Protein AF-A0A2A2L2W7-F1 (afdb_monomer_lite)

Organism: NCBI:txid2018661

Foldseek 3Di:
DDDDDDDPDDDDPPDPDDPVVVVVVVVPDPQFKKKWWWQKKKKFFPDDPPDPCSVPPDPDPRDIDTQDGGDTDMDDGPDDDDDDDDPSSCSVVVVCVSLVHPCVRMDIDTAMDINNHGDDNVVSPVNDDDDDPDDDDPQQAFQLRRQLVVLVVPVDDVDDSVRSSVVSVVVCVVVVVVVRRRWGNHDVPPGDTDD

Sequence (195 aa):
MNFDESLNLTYDEDSLTPLVELKKLSVLVPEGCNLYWSSLNVAGPENKPTTFKEKYLTSKPKKVKQILHNVSGIAEAGKLLAIMGSSGAGKTTLLNVLTSRNLKHLDVQGTILMDGHRTNKWKIREVSAFVQQHDMFVGTLTAREHLRFMANLRMGNQYTLKQKYDRVESVIKQMGLTNCANTPIGIPNSVKGLS

Structure (mmCIF, N/CA/C/O backbone):
data_AF-A0A2A2L2W7-F1
#
_entry.id   AF-A0A2A2L2W7-F1
#
loop_
_atom_site.group_PDB
_atom_site.id
_atom_site.type_symbol
_atom_site.label_atom_id
_atom_site.label_alt_id
_atom_site.label_comp_id
_atom_site.label_asym_id
_atom_site.label_entity_id
_atom_site.label_seq_id
_atom_site.pdbx_PDB_ins_code
_atom_site.Cartn_x
_atom_site.Cartn_y
_atom_site.Cartn_z
_atom_site.occupancy
_atom_site.B_iso_or_equiv
_atom_site.auth_seq_id
_atom_site.auth_comp_id
_atom_site.auth_asym_id
_atom_site.auth_atom_id
_atom_site.pdbx_PDB_model_num
ATOM 1 N N . MET A 1 1 ? -59.061 2.046 -7.936 1.00 34.19 1 MET A N 1
ATOM 2 C CA . MET A 1 1 ? -59.517 1.014 -8.886 1.00 34.19 1 MET A CA 1
ATOM 3 C C . MET A 1 1 ? -58.342 0.083 -9.127 1.00 34.19 1 MET A C 1
ATOM 5 O O . MET A 1 1 ? -57.336 0.576 -9.608 1.00 34.19 1 MET A O 1
ATOM 9 N N . ASN A 1 2 ? -58.473 -1.157 -8.634 1.00 29.44 2 ASN A N 1
ATOM 10 C CA . ASN A 1 2 ? -57.951 -2.461 -9.101 1.00 29.44 2 ASN A CA 1
ATOM 11 C C . ASN A 1 2 ? -56.565 -2.486 -9.789 1.00 29.44 2 ASN A C 1
ATOM 13 O O . ASN A 1 2 ? -56.365 -1.784 -10.770 1.00 29.44 2 ASN A O 1
ATOM 17 N N . PHE A 1 3 ? -55.555 -3.187 -9.238 1.00 36.19 3 PHE A N 1
ATOM 18 C CA . PHE A 1 3 ? -55.237 -4.620 -9.495 1.00 36.19 3 PHE A CA 1
ATOM 19 C C . PHE A 1 3 ? -55.300 -4.924 -11.004 1.00 36.19 3 PHE A C 1
ATOM 21 O O . PHE A 1 3 ? -56.363 -4.790 -11.595 1.00 36.19 3 PHE A O 1
ATOM 28 N N . ASP A 1 4 ? -54.220 -5.273 -11.702 1.00 36.12 4 ASP A N 1
ATOM 29 C CA . ASP A 1 4 ? -53.388 -6.464 -11.501 1.00 36.12 4 ASP A CA 1
ATOM 30 C C . ASP A 1 4 ? -52.245 -6.427 -12.543 1.00 36.12 4 ASP A C 1
ATOM 32 O O . ASP A 1 4 ? -52.497 -6.101 -13.702 1.00 36.12 4 ASP A O 1
ATOM 36 N N . GLU A 1 5 ? -51.012 -6.760 -12.161 1.00 37.66 5 GLU A N 1
ATOM 37 C CA . GLU A 1 5 ? -49.993 -7.220 -13.120 1.00 37.66 5 GLU A CA 1
ATOM 38 C C . GLU A 1 5 ? -49.084 -8.237 -12.413 1.00 37.66 5 GLU A C 1
ATOM 40 O O . GLU A 1 5 ? -47.973 -7.958 -11.962 1.00 37.66 5 GLU A O 1
ATOM 45 N N . SER A 1 6 ? -49.671 -9.416 -12.206 1.00 32.28 6 SER A N 1
ATOM 46 C CA . SER A 1 6 ? -49.058 -10.728 -11.979 1.00 32.28 6 SER A CA 1
ATOM 47 C C . SER A 1 6 ? -47.520 -10.796 -12.044 1.00 32.28 6 SER A C 1
ATOM 49 O O . SER A 1 6 ? -46.910 -10.815 -13.116 1.00 32.28 6 SER A O 1
ATOM 51 N N . LEU A 1 7 ? -46.905 -10.963 -10.869 1.00 35.25 7 LEU A N 1
ATOM 52 C CA . LEU A 1 7 ? -45.565 -11.522 -10.688 1.00 35.25 7 LEU A CA 1
ATOM 53 C C . LEU A 1 7 ? -45.578 -12.996 -11.113 1.00 35.25 7 LEU A C 1
ATOM 55 O O . LEU A 1 7 ? -46.109 -13.845 -10.398 1.00 35.25 7 LEU A O 1
ATOM 59 N N . ASN A 1 8 ? -44.970 -13.312 -12.256 1.00 30.81 8 ASN A N 1
ATOM 60 C CA . ASN A 1 8 ? -44.702 -14.700 -12.6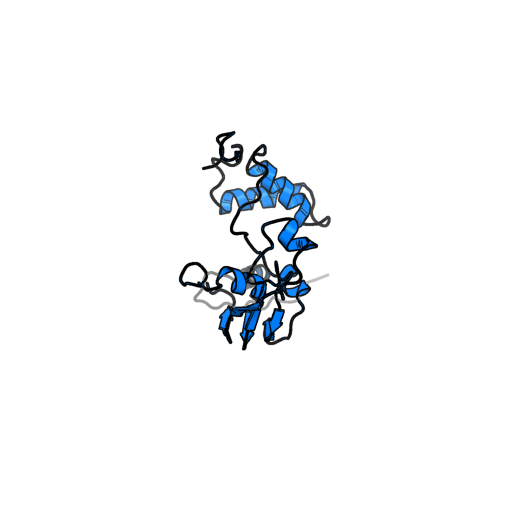28 1.00 30.81 8 ASN A CA 1
ATOM 61 C C . ASN A 1 8 ? -43.605 -15.259 -11.714 1.00 30.81 8 ASN A C 1
ATOM 63 O O . ASN A 1 8 ? -42.416 -14.985 -11.887 1.00 30.81 8 ASN A O 1
ATOM 67 N N . LEU A 1 9 ? -44.034 -16.020 -10.710 1.00 33.38 9 LEU A N 1
ATOM 68 C CA . LEU A 1 9 ? -43.184 -16.825 -9.849 1.00 33.38 9 LEU A CA 1
ATOM 69 C C . LEU A 1 9 ? -42.899 -18.154 -10.554 1.00 33.38 9 LEU A C 1
ATOM 71 O O . LEU A 1 9 ? -43.739 -19.051 -10.557 1.00 33.38 9 LEU A O 1
ATOM 75 N N . THR A 1 10 ? -41.716 -18.290 -11.144 1.00 36.22 10 THR A N 1
ATOM 76 C CA . THR A 1 10 ? -41.203 -19.609 -11.523 1.00 36.22 10 THR A CA 1
ATOM 77 C C . THR A 1 10 ? -40.472 -20.178 -10.311 1.00 36.22 10 THR A C 1
ATOM 79 O O . THR A 1 10 ? -39.421 -19.670 -9.921 1.00 36.22 10 THR A O 1
ATOM 82 N N . TYR A 1 11 ? -41.079 -21.180 -9.678 1.00 35.88 11 TYR A N 1
ATOM 83 C CA . TYR A 1 11 ? -40.497 -21.951 -8.583 1.00 35.88 11 TYR A CA 1
ATOM 84 C C . TYR A 1 11 ? -39.780 -23.177 -9.163 1.00 35.88 11 TYR A C 1
ATOM 86 O O . TYR A 1 11 ? -40.395 -23.938 -9.905 1.00 35.88 11 TYR A O 1
ATOM 94 N N . ASP A 1 12 ? -38.509 -23.377 -8.813 1.00 39.19 12 ASP A N 1
ATOM 95 C CA . ASP A 1 12 ? -37.855 -24.689 -8.894 1.00 39.19 12 ASP A CA 1
ATOM 96 C C . ASP A 1 12 ? -38.095 -25.407 -7.557 1.00 39.19 12 ASP A C 1
ATOM 98 O O . ASP A 1 12 ? -37.767 -24.861 -6.500 1.00 39.19 12 ASP A O 1
ATOM 102 N N . GLU A 1 13 ? -38.670 -26.612 -7.583 1.00 51.94 13 GLU A N 1
ATOM 103 C CA . GLU A 1 13 ? -39.087 -27.349 -6.373 1.00 51.94 13 GLU A CA 1
ATOM 104 C C . GLU A 1 13 ? -37.939 -27.889 -5.496 1.00 51.94 13 GLU A C 1
ATOM 106 O O . GLU A 1 13 ? -38.203 -28.380 -4.404 1.00 51.94 13 GLU A O 1
ATOM 111 N N . ASP A 1 14 ? -36.669 -27.733 -5.881 1.00 53.06 14 ASP A N 1
ATOM 112 C CA . ASP A 1 14 ? -35.549 -28.384 -5.179 1.00 53.06 14 ASP A CA 1
ATOM 113 C C . ASP A 1 14 ? -34.549 -27.437 -4.487 1.00 53.06 14 ASP A C 1
ATOM 115 O O . ASP A 1 14 ? -33.487 -27.874 -4.035 1.00 53.06 14 ASP A O 1
ATOM 119 N N . SER A 1 15 ? -34.842 -26.137 -4.330 1.00 43.94 15 SER A N 1
ATOM 120 C CA . SER A 1 15 ? -33.943 -25.261 -3.553 1.00 43.94 15 SER A CA 1
ATOM 121 C C . SER A 1 15 ? -34.647 -24.147 -2.767 1.00 43.94 15 SER A C 1
ATOM 123 O O . SER A 1 15 ? -35.260 -23.234 -3.310 1.00 43.94 15 SER A O 1
ATOM 125 N N . LEU A 1 16 ? -34.506 -24.190 -1.437 1.00 49.28 16 LEU A N 1
ATOM 126 C CA . LEU A 1 16 ? -35.074 -23.251 -0.454 1.00 49.28 16 LEU A CA 1
ATOM 127 C C . LEU A 1 16 ? -34.378 -21.871 -0.413 1.00 49.28 16 LEU A C 1
ATOM 129 O O . LEU A 1 16 ? -34.299 -21.245 0.644 1.00 49.28 16 LEU A O 1
ATOM 133 N N . THR A 1 17 ? -33.882 -21.353 -1.541 1.00 48.56 17 THR A N 1
ATOM 134 C CA . THR A 1 17 ? -33.355 -19.978 -1.595 1.00 48.56 17 THR A CA 1
ATOM 135 C C . THR A 1 17 ? -33.908 -19.214 -2.798 1.00 48.56 17 THR A C 1
ATOM 137 O O . THR A 1 17 ? -33.730 -19.656 -3.932 1.00 48.56 17 THR A O 1
ATOM 140 N N . PRO A 1 18 ? -34.567 -18.057 -2.599 1.00 39.94 18 PRO A N 1
ATOM 141 C CA . PRO A 1 18 ? -35.046 -17.250 -3.710 1.00 39.94 18 PRO A CA 1
ATOM 142 C C . PRO A 1 18 ? -33.860 -16.658 -4.489 1.00 39.94 18 PRO A C 1
ATOM 144 O O . PRO A 1 18 ? -33.080 -15.865 -3.959 1.00 39.94 18 PRO A O 1
ATOM 147 N N . LEU A 1 19 ? -33.758 -16.980 -5.785 1.00 43.50 19 LEU A N 1
ATOM 148 C CA . LEU A 1 19 ? -32.731 -16.467 -6.715 1.00 43.50 19 LEU A CA 1
ATOM 149 C C . LEU A 1 19 ? -32.635 -14.926 -6.753 1.00 43.50 19 LEU A C 1
ATOM 151 O O . LEU A 1 19 ? -31.607 -14.362 -7.135 1.00 43.50 19 LEU A O 1
ATOM 155 N N . VAL A 1 20 ? -33.694 -14.229 -6.330 1.00 48.03 20 VAL A N 1
ATOM 156 C CA . VAL A 1 20 ? -33.750 -12.763 -6.229 1.00 48.03 20 VAL A CA 1
ATOM 157 C C . VAL A 1 20 ? -32.759 -12.220 -5.187 1.00 48.03 20 VAL A C 1
ATOM 159 O O . VAL A 1 20 ? -32.209 -11.133 -5.374 1.00 48.03 20 VAL A O 1
ATOM 162 N N . GLU A 1 21 ? -32.470 -12.972 -4.121 1.00 43.31 21 GLU A N 1
ATOM 163 C CA . GLU A 1 21 ? -31.576 -12.525 -3.045 1.00 43.31 21 GLU A CA 1
ATOM 164 C C . GLU A 1 21 ? -30.090 -12.676 -3.424 1.00 43.31 21 GLU A C 1
ATOM 166 O O . GLU A 1 21 ? -29.267 -11.814 -3.103 1.00 43.31 21 GLU A O 1
ATOM 171 N N . LEU A 1 22 ? -29.759 -13.684 -4.239 1.00 39.34 22 LEU A N 1
ATOM 172 C CA . LEU A 1 22 ? -28.407 -13.889 -4.775 1.00 39.34 22 LEU A CA 1
ATOM 173 C C . LEU A 1 22 ? -28.004 -12.805 -5.789 1.00 39.34 22 LEU A C 1
ATOM 175 O O . LEU A 1 22 ? -26.854 -12.361 -5.792 1.00 39.34 22 LEU A O 1
ATOM 179 N N . LYS A 1 23 ? -28.954 -12.285 -6.581 1.00 38.75 23 LYS A N 1
ATOM 180 C CA . LYS A 1 23 ? -28.705 -11.145 -7.487 1.00 38.75 23 LYS A CA 1
ATOM 181 C C . LYS A 1 23 ? -28.404 -9.836 -6.754 1.00 38.75 23 LYS A C 1
ATOM 183 O O . LYS A 1 23 ? -27.754 -8.960 -7.314 1.00 38.75 23 LYS A O 1
ATOM 188 N N . LYS A 1 24 ? -28.853 -9.672 -5.507 1.00 37.09 24 LYS A N 1
ATOM 189 C CA . LYS A 1 24 ? -28.542 -8.473 -4.707 1.00 37.09 24 LYS A CA 1
ATOM 190 C C . LYS A 1 24 ? -27.123 -8.519 -4.135 1.00 37.09 24 LYS A C 1
ATOM 192 O O . LYS A 1 24 ? -26.497 -7.475 -3.973 1.00 37.09 24 LYS A O 1
ATOM 197 N N . LEU A 1 25 ? -26.601 -9.721 -3.891 1.00 37.31 25 LEU A N 1
ATOM 198 C CA . LEU A 1 25 ? -25.219 -9.946 -3.464 1.00 37.31 25 LEU A CA 1
ATOM 199 C C . LEU A 1 25 ? -24.212 -9.775 -4.611 1.00 37.31 25 LEU A C 1
ATOM 201 O O . LEU A 1 25 ? -23.126 -9.243 -4.379 1.00 37.31 25 LEU A O 1
ATOM 205 N N . SER A 1 26 ? -24.577 -10.121 -5.852 1.00 40.44 26 SER A N 1
ATOM 206 C CA . SER A 1 26 ? -23.711 -9.895 -7.023 1.00 40.44 26 SER A CA 1
ATOM 207 C C . SER A 1 26 ? -23.505 -8.412 -7.362 1.00 40.44 26 SER A C 1
ATOM 209 O O . SER A 1 26 ? -22.541 -8.074 -8.034 1.00 40.44 26 SER A O 1
ATOM 211 N N . VAL A 1 27 ? -24.362 -7.509 -6.867 1.00 41.38 27 VAL A N 1
ATOM 212 C CA . VAL A 1 27 ? -24.233 -6.050 -7.070 1.00 41.38 27 VAL A CA 1
ATOM 213 C C . VAL A 1 27 ? -23.149 -5.422 -6.172 1.00 41.38 27 VAL A C 1
ATOM 215 O O . VAL A 1 27 ? -22.752 -4.280 -6.390 1.00 41.38 27 VAL A O 1
ATOM 218 N N . LEU A 1 28 ? -22.621 -6.153 -5.180 1.00 44.38 28 LEU A N 1
ATOM 219 C CA . LEU A 1 28 ? -21.594 -5.647 -4.254 1.00 44.38 28 LEU A CA 1
ATOM 220 C C . LEU A 1 28 ? -20.195 -6.234 -4.469 1.00 44.38 28 LEU A C 1
ATOM 222 O O . LEU A 1 28 ? -19.249 -5.787 -3.817 1.00 44.38 28 LEU A O 1
ATOM 226 N N . VAL A 1 29 ? -20.041 -7.193 -5.382 1.00 43.31 29 VAL A N 1
ATOM 227 C CA . VAL A 1 29 ? -18.724 -7.673 -5.802 1.00 43.31 29 VAL A CA 1
ATOM 228 C C . VAL A 1 29 ? -18.433 -7.005 -7.141 1.00 43.31 29 VAL A C 1
ATOM 230 O O . VAL A 1 29 ? -19.083 -7.361 -8.121 1.00 43.31 29 VAL A O 1
ATOM 233 N N . PRO A 1 30 ? -17.530 -6.008 -7.214 1.00 53.31 30 PRO A N 1
ATOM 234 C CA . PRO A 1 30 ? -17.132 -5.472 -8.509 1.00 53.31 30 PRO A CA 1
ATOM 235 C C . PRO A 1 30 ? -16.667 -6.646 -9.370 1.00 53.31 30 PRO A C 1
ATOM 237 O O . PRO A 1 30 ? -15.891 -7.469 -8.876 1.00 53.31 30 PRO A O 1
ATOM 240 N N . GLU A 1 31 ? -17.159 -6.742 -10.612 1.00 62.97 31 GLU A N 1
ATOM 241 C CA . GLU A 1 31 ? -16.592 -7.651 -11.610 1.00 62.97 31 GLU A CA 1
ATOM 242 C C . GLU A 1 31 ? -15.082 -7.428 -11.567 1.00 62.97 31 GLU A C 1
ATOM 244 O O . GLU A 1 31 ? -14.598 -6.319 -11.810 1.00 62.97 31 GLU A O 1
ATOM 249 N N . GLY A 1 32 ? -14.349 -8.407 -11.036 1.00 66.38 32 GLY A N 1
ATOM 250 C CA . GLY A 1 32 ? -12.943 -8.187 -10.747 1.00 66.38 32 GLY A CA 1
ATOM 251 C C . GLY A 1 32 ? -12.221 -7.885 -12.056 1.00 66.38 32 GLY A C 1
ATOM 252 O O . GLY A 1 32 ? -12.543 -8.457 -13.091 1.00 66.38 32 GLY A O 1
ATOM 253 N N . CYS A 1 33 ? -11.250 -6.980 -12.016 1.00 81.44 33 CYS A N 1
ATOM 254 C CA . CYS A 1 33 ? -10.516 -6.595 -13.214 1.00 81.44 33 CYS A CA 1
ATOM 255 C C . CYS A 1 33 ? -9.307 -7.522 -13.397 1.00 81.44 33 CYS A C 1
ATOM 257 O O . CYS A 1 33 ? -8.529 -7.739 -12.457 1.00 81.44 33 CYS A O 1
ATOM 259 N N . ASN A 1 34 ? -9.123 -8.032 -14.610 1.00 89.38 34 ASN A N 1
ATOM 260 C CA . ASN A 1 34 ? -7.959 -8.816 -14.993 1.00 89.38 34 ASN A CA 1
ATOM 261 C C . ASN A 1 34 ? -6.826 -7.883 -15.426 1.00 89.3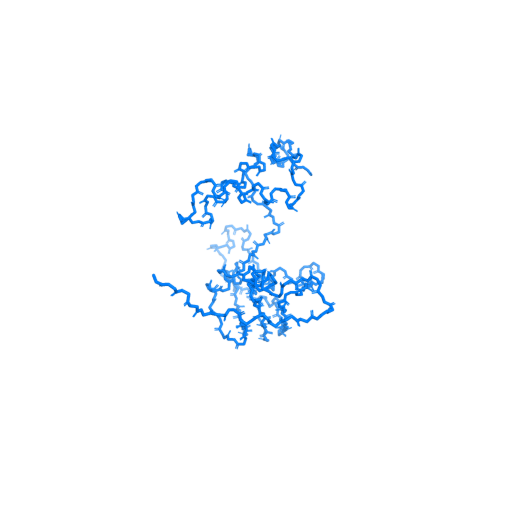8 34 ASN A C 1
ATOM 263 O O . ASN A 1 34 ? -7.003 -7.008 -16.277 1.00 89.38 34 ASN A O 1
ATOM 267 N N . LEU A 1 35 ? -5.635 -8.090 -14.873 1.00 90.44 35 LEU A N 1
ATOM 268 C CA . LEU A 1 35 ? -4.443 -7.324 -15.219 1.00 90.44 35 LEU A CA 1
ATOM 269 C C . LEU A 1 35 ? -3.484 -8.196 -16.025 1.00 90.44 35 LEU A C 1
ATOM 271 O O . LEU A 1 35 ? -3.031 -9.233 -15.547 1.00 90.44 35 LEU A O 1
ATOM 275 N N . TYR A 1 36 ? -3.117 -7.743 -17.216 1.00 92.25 36 TYR A N 1
ATOM 276 C CA . TYR A 1 36 ? -2.172 -8.426 -18.095 1.00 92.25 36 TYR A CA 1
ATOM 277 C C . TYR A 1 36 ? -0.945 -7.551 -18.300 1.00 92.25 36 TYR A C 1
ATOM 279 O O . TYR A 1 36 ? -1.052 -6.328 -18.426 1.00 92.25 36 TYR A O 1
ATOM 287 N N . TRP A 1 37 ? 0.225 -8.167 -18.395 1.00 93.75 37 TRP A N 1
ATOM 288 C CA . TRP A 1 37 ? 1.432 -7.470 -18.811 1.00 93.75 37 TRP A CA 1
ATOM 289 C C . TRP A 1 37 ? 2.270 -8.334 -19.741 1.00 93.75 37 TRP A C 1
ATOM 291 O O . TRP A 1 37 ? 2.368 -9.550 -19.579 1.00 93.75 37 TRP A O 1
ATOM 301 N N . SER A 1 38 ? 2.891 -7.685 -20.719 1.00 93.06 38 SER A N 1
ATOM 302 C CA . SER A 1 38 ? 3.690 -8.352 -21.739 1.00 93.06 38 SER A CA 1
ATOM 303 C C . SER A 1 38 ? 4.971 -7.583 -22.011 1.00 93.06 38 SER A C 1
ATOM 305 O O . SER A 1 38 ? 4.947 -6.361 -22.217 1.00 93.06 38 SER A O 1
ATOM 307 N N . SER A 1 39 ? 6.074 -8.323 -22.065 1.00 93.19 39 SER A N 1
ATOM 308 C CA . SER A 1 39 ? 7.402 -7.826 -22.417 1.00 93.19 39 SER A CA 1
ATOM 309 C C . SER A 1 39 ? 7.845 -6.614 -21.605 1.00 93.19 39 SER A C 1
ATOM 311 O O . SER A 1 39 ? 8.401 -5.655 -22.145 1.00 93.19 39 SER A O 1
ATOM 313 N N . LEU A 1 40 ? 7.601 -6.658 -20.291 1.00 92.06 40 LEU A N 1
ATOM 314 C CA . LEU A 1 40 ? 8.046 -5.610 -19.387 1.00 92.06 40 LEU A CA 1
ATOM 315 C C . LEU A 1 40 ? 9.568 -5.631 -19.254 1.00 92.06 40 LEU A C 1
ATOM 317 O O . LEU A 1 40 ? 10.155 -6.585 -18.738 1.00 92.06 40 LEU A O 1
ATOM 321 N N . ASN A 1 41 ? 10.187 -4.536 -19.676 1.00 92.94 41 ASN A N 1
ATOM 322 C CA . ASN A 1 41 ? 11.591 -4.237 -19.455 1.00 92.94 41 ASN A CA 1
ATOM 323 C C . ASN A 1 41 ? 11.677 -2.985 -18.595 1.00 92.94 41 ASN A C 1
ATOM 325 O O . ASN A 1 41 ? 11.023 -1.981 -18.875 1.00 92.94 41 ASN A O 1
ATOM 329 N N . VAL A 1 42 ? 12.462 -3.055 -17.524 1.00 92.38 42 VAL A N 1
ATOM 330 C CA . VAL A 1 42 ? 12.604 -1.932 -16.597 1.00 92.38 42 VAL A CA 1
ATOM 331 C C . VAL A 1 42 ? 14.067 -1.680 -16.345 1.00 92.38 42 VAL A C 1
ATOM 333 O O . VAL A 1 42 ? 14.785 -2.592 -15.935 1.00 92.38 42 VAL A O 1
ATOM 336 N N . ALA A 1 43 ? 14.490 -0.442 -16.551 1.00 90.94 43 ALA A N 1
ATOM 337 C CA . ALA A 1 43 ? 15.843 0.014 -16.297 1.00 90.94 43 ALA A CA 1
ATOM 338 C C . ALA A 1 43 ? 15.823 1.218 -15.351 1.00 90.94 43 ALA A C 1
ATOM 340 O O . ALA A 1 43 ? 14.895 2.024 -15.360 1.00 90.94 43 ALA A O 1
ATOM 341 N N . GLY A 1 44 ? 16.833 1.336 -14.498 1.00 87.25 44 GLY A N 1
ATOM 342 C CA . GLY A 1 44 ? 16.937 2.424 -13.530 1.00 87.25 44 GLY A CA 1
ATOM 343 C C . GLY A 1 44 ? 18.388 2.786 -13.238 1.00 87.25 44 GLY A C 1
ATOM 344 O O . GLY A 1 44 ? 19.299 2.060 -13.636 1.00 87.25 44 GLY A O 1
ATOM 345 N N . PRO A 1 45 ? 18.643 3.911 -12.554 1.00 80.56 45 PRO A N 1
ATOM 346 C CA . PRO A 1 45 ? 19.991 4.284 -12.155 1.00 80.56 45 PRO A CA 1
ATOM 347 C C . PRO A 1 45 ? 20.565 3.235 -11.196 1.00 80.56 45 PRO A C 1
ATOM 349 O O . PRO A 1 45 ? 19.922 2.864 -10.216 1.00 80.56 45 PRO A O 1
ATOM 352 N N . GLU A 1 46 ? 21.785 2.780 -11.474 1.00 68.94 46 GLU A N 1
ATOM 353 C CA . GLU A 1 46 ? 22.471 1.760 -10.674 1.00 68.94 46 GLU A CA 1
ATOM 354 C C . GLU A 1 46 ? 22.830 2.271 -9.266 1.00 68.94 46 GLU A C 1
ATOM 356 O O . GLU A 1 46 ? 22.779 1.511 -8.304 1.00 68.94 46 GLU A O 1
ATOM 361 N N . ASN A 1 47 ? 23.095 3.579 -9.131 1.00 61.19 47 ASN A N 1
ATOM 362 C CA . ASN A 1 47 ? 23.491 4.223 -7.878 1.00 61.19 47 ASN A CA 1
ATOM 363 C C . ASN A 1 47 ? 22.624 5.455 -7.578 1.00 61.19 47 ASN A C 1
ATOM 365 O O . ASN A 1 47 ? 22.452 6.334 -8.429 1.00 61.19 47 ASN A O 1
ATOM 369 N N . LYS A 1 48 ? 22.140 5.579 -6.336 1.00 56.12 48 LYS A N 1
ATOM 370 C CA . LYS A 1 48 ? 21.761 6.890 -5.787 1.00 56.12 48 LYS A CA 1
ATOM 371 C C . LYS A 1 48 ? 23.066 7.596 -5.392 1.00 56.12 48 LYS A C 1
ATOM 373 O O . LYS A 1 48 ? 23.861 6.958 -4.708 1.00 56.12 48 LYS A O 1
ATOM 378 N N . PRO A 1 49 ? 23.324 8.855 -5.799 1.00 54.75 49 PRO A N 1
ATOM 379 C CA . PRO A 1 49 ? 24.524 9.560 -5.355 1.00 54.75 49 PRO A CA 1
ATOM 380 C C . PRO A 1 49 ? 24.490 9.640 -3.829 1.00 54.75 49 PRO A C 1
ATOM 382 O O . PRO A 1 49 ? 23.532 10.163 -3.256 1.00 54.75 49 PRO A O 1
ATOM 385 N N . THR A 1 50 ? 25.495 9.057 -3.184 1.00 55.75 50 THR A N 1
ATOM 386 C CA . THR A 1 50 ? 25.535 8.919 -1.718 1.00 55.75 50 THR A CA 1
ATOM 387 C C . THR A 1 50 ? 26.102 10.171 -1.061 1.00 55.75 50 THR A C 1
ATOM 389 O O . THR A 1 50 ? 25.807 10.457 0.095 1.00 55.75 50 THR A O 1
ATOM 392 N N . THR A 1 51 ? 26.863 10.961 -1.824 1.00 58.25 51 THR A N 1
ATOM 393 C CA . THR A 1 51 ? 27.582 12.136 -1.327 1.00 58.25 51 THR A CA 1
ATOM 394 C C . THR A 1 51 ? 27.275 13.382 -2.163 1.00 58.25 51 THR A C 1
ATOM 396 O O . THR A 1 51 ? 27.147 13.315 -3.386 1.00 58.25 51 THR A O 1
ATOM 399 N N . PHE A 1 52 ? 27.225 14.556 -1.520 1.00 64.69 52 PHE A N 1
ATOM 400 C CA . PHE A 1 52 ? 27.045 15.859 -2.183 1.00 64.69 52 PHE A CA 1
ATOM 401 C C . PHE A 1 52 ? 28.054 16.084 -3.328 1.00 64.69 52 PHE A C 1
ATOM 403 O O . PHE A 1 52 ? 27.683 16.550 -4.403 1.00 64.69 52 PHE A O 1
ATOM 410 N N . LYS A 1 53 ? 29.314 15.661 -3.137 1.00 61.59 53 LYS A N 1
ATOM 411 C CA . LYS A 1 53 ? 30.363 15.707 -4.169 1.00 61.59 53 LYS A CA 1
ATOM 412 C C . LYS A 1 53 ? 30.026 14.859 -5.402 1.00 61.59 53 LYS A C 1
ATOM 414 O O . LYS A 1 53 ? 30.232 15.320 -6.515 1.00 61.59 53 LYS A O 1
ATOM 419 N N . GLU A 1 54 ? 29.453 13.667 -5.235 1.00 61.00 54 GLU A N 1
ATOM 420 C CA . GLU A 1 54 ? 29.049 12.822 -6.374 1.00 61.00 54 GLU A CA 1
ATOM 421 C C . GLU A 1 54 ? 27.876 13.422 -7.154 1.00 61.00 54 GLU A C 1
ATOM 423 O O . GLU A 1 54 ? 27.761 13.243 -8.365 1.00 61.00 54 GLU A O 1
ATOM 428 N N . LYS A 1 55 ? 26.997 14.149 -6.456 1.00 61.22 55 LYS A N 1
ATOM 429 C CA . LYS A 1 55 ? 25.809 14.764 -7.050 1.00 61.22 55 LYS A CA 1
ATOM 430 C C . LYS A 1 55 ? 26.128 16.020 -7.870 1.00 61.22 55 LYS A C 1
ATOM 432 O O . LYS A 1 55 ? 25.428 16.265 -8.849 1.00 61.22 55 LYS A O 1
ATOM 437 N N . TYR A 1 56 ? 27.144 16.796 -7.476 1.00 63.91 56 TYR A N 1
ATOM 438 C CA . TYR A 1 56 ? 27.414 18.124 -8.051 1.00 63.91 56 TYR A CA 1
ATOM 439 C C . TYR A 1 56 ? 28.828 18.328 -8.615 1.00 63.91 56 TYR A C 1
ATOM 441 O O . TYR A 1 56 ? 29.022 19.268 -9.377 1.00 63.91 56 TYR A O 1
ATOM 449 N N . LEU A 1 57 ? 29.812 17.488 -8.269 1.00 60.62 57 LEU A N 1
ATOM 450 C CA . LEU A 1 57 ? 31.226 17.711 -8.625 1.00 60.62 57 LEU A CA 1
ATOM 451 C C . LEU A 1 57 ? 31.815 16.648 -9.562 1.00 60.62 57 LEU A C 1
ATOM 453 O O . LEU A 1 57 ? 32.913 16.842 -10.074 1.00 60.62 57 LEU A O 1
ATOM 457 N N . THR A 1 58 ? 31.124 15.531 -9.811 1.00 59.12 58 THR A N 1
ATOM 458 C CA . THR A 1 58 ? 31.633 14.470 -10.695 1.00 59.12 58 THR A CA 1
ATOM 459 C C . THR A 1 58 ? 30.762 14.280 -11.932 1.00 59.12 58 THR A C 1
ATOM 461 O O . THR A 1 58 ? 29.626 13.823 -11.830 1.00 59.12 58 THR A O 1
ATOM 464 N N . SER A 1 59 ? 31.331 14.538 -13.114 1.00 56.78 59 SER A N 1
ATOM 465 C CA . SER A 1 59 ? 30.740 14.249 -14.432 1.00 56.78 59 SER A CA 1
ATOM 466 C C . SER A 1 59 ? 30.925 12.773 -14.827 1.00 56.78 59 SER A C 1
ATOM 468 O O . SER A 1 59 ? 31.461 12.447 -15.884 1.00 56.78 59 SER A O 1
ATOM 470 N N . LYS A 1 60 ? 30.567 11.835 -13.939 1.00 62.72 60 LYS A N 1
ATOM 471 C CA . LYS A 1 60 ? 30.551 10.409 -14.304 1.00 62.72 60 LYS A CA 1
ATOM 472 C C . LYS A 1 60 ? 29.218 10.096 -14.992 1.00 62.72 60 LYS A C 1
ATOM 474 O O . LYS A 1 60 ? 28.175 10.482 -14.455 1.00 62.72 60 LYS A O 1
ATOM 479 N N . PRO A 1 61 ? 29.210 9.398 -16.144 1.00 60.34 61 PRO A N 1
ATOM 480 C CA . PRO A 1 61 ? 27.963 9.009 -16.790 1.00 60.34 61 PRO A CA 1
ATOM 481 C C . PRO A 1 61 ? 27.146 8.145 -15.825 1.00 60.34 61 PRO A C 1
ATOM 483 O O . PRO A 1 61 ? 27.666 7.206 -15.215 1.00 60.34 61 PRO A O 1
ATOM 486 N N . LYS A 1 62 ? 25.864 8.485 -15.654 1.00 64.81 62 LYS A N 1
ATOM 487 C CA . LYS A 1 62 ? 24.940 7.711 -14.819 1.00 64.81 62 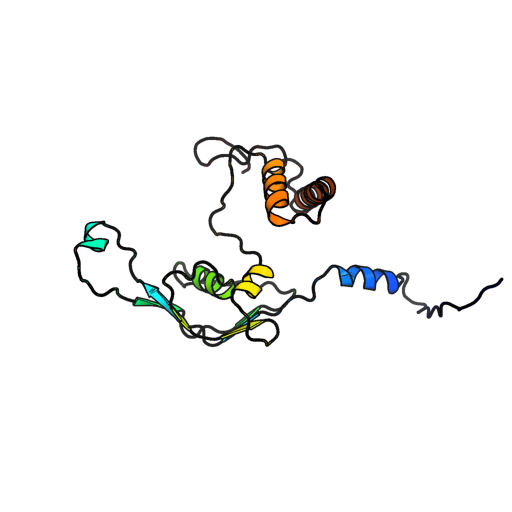LYS A CA 1
ATOM 488 C C . LYS A 1 62 ? 24.802 6.318 -15.427 1.00 64.81 62 LYS A C 1
ATOM 490 O O . LYS A 1 62 ? 24.177 6.168 -16.472 1.00 64.81 62 LYS A O 1
ATOM 495 N N . LYS A 1 63 ? 25.384 5.309 -14.778 1.00 74.19 63 LYS A N 1
ATOM 496 C CA . LYS A 1 63 ? 25.204 3.914 -15.182 1.00 74.19 63 LYS A CA 1
ATOM 497 C C . LYS A 1 63 ? 23.743 3.519 -14.985 1.00 74.19 63 LYS A C 1
ATOM 499 O O . LYS A 1 63 ? 23.173 3.718 -13.907 1.00 74.19 63 LYS A O 1
ATOM 504 N N . VAL A 1 64 ? 23.139 3.006 -16.049 1.00 82.19 64 VAL A N 1
ATOM 505 C CA . VAL A 1 64 ? 21.776 2.480 -16.049 1.00 82.19 64 VAL A CA 1
ATOM 506 C C . VAL A 1 64 ? 21.873 0.968 -15.905 1.00 82.19 64 VAL A C 1
ATOM 508 O O . VAL A 1 64 ? 22.571 0.314 -16.675 1.00 82.19 64 VAL A O 1
ATOM 511 N N . LYS A 1 65 ? 21.176 0.421 -14.913 1.00 87.62 65 LYS A N 1
ATOM 512 C CA . LYS A 1 65 ? 21.069 -1.013 -14.674 1.00 87.62 65 LYS A CA 1
ATOM 513 C C . LYS A 1 65 ? 19.690 -1.488 -15.101 1.00 87.62 65 LYS A C 1
ATOM 515 O O . LYS A 1 65 ? 18.675 -0.918 -14.697 1.00 87.62 65 LYS A O 1
ATOM 520 N N . GLN A 1 66 ? 19.657 -2.559 -15.882 1.00 89.94 66 GLN A N 1
ATOM 521 C CA . GLN A 1 66 ? 18.416 -3.260 -16.167 1.00 89.94 66 GLN A CA 1
ATOM 522 C C . GLN A 1 66 ? 17.996 -4.068 -14.932 1.00 89.94 66 GLN A C 1
ATOM 524 O O . GLN A 1 66 ? 18.798 -4.791 -14.342 1.00 89.94 66 GLN A O 1
ATOM 529 N N . ILE A 1 67 ? 16.755 -3.866 -14.496 1.00 91.44 67 ILE A N 1
ATOM 530 C CA . ILE A 1 67 ? 16.168 -4.470 -13.295 1.00 91.44 67 ILE A CA 1
ATOM 531 C C . ILE A 1 67 ? 15.244 -5.625 -13.681 1.00 91.44 67 ILE A C 1
ATOM 533 O O . ILE A 1 67 ? 15.277 -6.666 -13.033 1.00 91.44 67 ILE A O 1
ATOM 537 N N . LEU A 1 68 ? 14.415 -5.439 -14.715 1.00 92.12 68 LEU A N 1
ATOM 538 C CA . LEU A 1 68 ? 13.509 -6.467 -15.234 1.00 92.12 68 LEU A CA 1
ATOM 539 C C . LEU A 1 68 ? 13.805 -6.735 -16.713 1.00 92.12 68 LEU A C 1
ATOM 541 O O . LEU A 1 68 ? 14.016 -5.797 -17.489 1.00 92.12 68 LEU A O 1
ATOM 545 N N . HIS A 1 69 ? 13.782 -8.015 -17.085 1.00 93.88 69 HIS A N 1
ATOM 546 C CA . HIS A 1 69 ? 14.077 -8.509 -18.428 1.00 93.88 69 HIS A CA 1
ATOM 547 C C . HIS A 1 69 ? 12.864 -9.266 -18.978 1.00 93.88 69 HIS A C 1
ATOM 549 O O . HIS A 1 69 ? 12.565 -10.360 -18.506 1.00 93.88 69 HIS A O 1
ATOM 555 N N . ASN A 1 70 ? 12.176 -8.680 -19.961 1.00 93.62 70 ASN A N 1
ATOM 556 C CA . ASN A 1 70 ? 11.076 -9.289 -20.719 1.00 93.62 70 ASN A CA 1
ATOM 557 C C . ASN A 1 70 ? 10.041 -10.062 -19.867 1.00 93.62 70 ASN A C 1
ATOM 559 O O . ASN A 1 70 ? 9.686 -11.201 -20.168 1.00 93.62 70 ASN A O 1
ATOM 563 N N . VAL A 1 71 ? 9.552 -9.451 -18.786 1.00 93.94 71 VAL A N 1
ATOM 564 C CA . VAL A 1 71 ? 8.619 -10.107 -17.856 1.00 93.94 71 VAL A CA 1
ATOM 565 C C . VAL A 1 71 ? 7.188 -10.008 -18.386 1.00 93.94 71 VAL A C 1
ATOM 567 O O . VAL A 1 71 ? 6.734 -8.923 -18.748 1.00 93.94 71 VAL A O 1
ATOM 570 N N . SER A 1 72 ? 6.465 -11.128 -18.399 1.00 93.75 72 SER A N 1
ATOM 571 C CA . SER A 1 72 ? 5.068 -11.215 -18.852 1.00 93.75 72 SER A CA 1
ATOM 572 C C . SER A 1 72 ? 4.237 -12.055 -17.884 1.00 93.75 72 SER A C 1
ATOM 574 O O . SER A 1 72 ? 4.791 -12.893 -17.172 1.00 93.75 72 SER A O 1
ATOM 576 N N . GLY A 1 73 ? 2.928 -11.822 -17.832 1.00 93.50 73 GLY A N 1
ATOM 577 C CA . GLY A 1 73 ? 2.028 -12.572 -16.962 1.00 93.50 73 GLY A CA 1
ATOM 578 C C . GLY A 1 73 ? 0.633 -11.967 -16.855 1.00 93.50 73 GLY A C 1
ATOM 579 O O . GLY A 1 73 ? 0.297 -10.992 -17.533 1.00 93.50 73 GLY A O 1
ATOM 580 N N . ILE A 1 74 ? -0.176 -12.592 -16.003 1.00 92.88 74 ILE A N 1
ATOM 581 C CA . ILE A 1 74 ? -1.581 -12.266 -15.775 1.00 92.88 74 ILE A CA 1
ATOM 582 C C . ILE A 1 74 ? -1.898 -12.327 -14.276 1.00 92.88 74 ILE A C 1
ATOM 584 O O . ILE A 1 74 ? -1.407 -13.204 -13.562 1.00 92.88 74 ILE A O 1
ATOM 588 N N . ALA A 1 75 ? -2.714 -11.391 -13.803 1.00 91.56 75 ALA A N 1
ATOM 589 C CA . ALA A 1 75 ? -3.371 -11.438 -12.507 1.00 91.56 75 ALA A CA 1
ATOM 590 C C . ALA A 1 75 ? -4.883 -11.435 -12.748 1.00 91.56 75 ALA A C 1
ATOM 592 O O . ALA A 1 75 ? -5.442 -10.442 -13.213 1.00 91.56 75 ALA A O 1
ATOM 593 N N . GLU A 1 76 ? -5.514 -12.573 -12.478 1.00 90.69 76 GLU A N 1
ATOM 594 C CA . GLU A 1 76 ? -6.937 -12.789 -12.732 1.00 90.69 76 GLU A CA 1
ATOM 595 C C . GLU A 1 76 ? -7.790 -12.375 -11.534 1.00 90.69 76 GLU A C 1
ATOM 597 O O . GLU A 1 76 ? -7.413 -12.563 -10.371 1.00 90.69 76 GLU A O 1
ATOM 602 N N . ALA A 1 77 ? -8.976 -11.859 -11.832 1.00 89.75 77 ALA A N 1
ATOM 603 C CA . ALA A 1 77 ? -10.003 -11.562 -10.851 1.00 89.75 77 ALA A CA 1
ATOM 604 C C . ALA A 1 77 ? -10.306 -12.772 -9.951 1.00 89.75 77 ALA A C 1
ATOM 606 O O . ALA A 1 77 ? -10.457 -13.899 -10.418 1.00 89.75 77 ALA A O 1
ATOM 607 N N . GLY A 1 78 ? -10.398 -12.539 -8.640 1.00 87.12 78 GLY A N 1
ATOM 608 C CA . GLY A 1 78 ? -10.717 -13.585 -7.662 1.00 87.12 78 GLY A CA 1
ATOM 609 C C . GLY A 1 78 ? -9.581 -14.571 -7.366 1.00 87.12 78 GLY A C 1
ATOM 610 O O . GLY A 1 78 ? -9.762 -15.448 -6.523 1.00 87.12 78 GLY A O 1
ATOM 611 N N . LYS A 1 79 ? -8.407 -14.431 -7.998 1.00 89.50 79 LYS A N 1
ATOM 612 C CA . LYS A 1 79 ? -7.237 -15.276 -7.725 1.00 89.50 79 LYS A CA 1
ATOM 613 C C . LYS A 1 79 ? -6.155 -14.516 -6.964 1.00 89.50 79 LYS A C 1
ATOM 615 O O . LYS A 1 79 ? -5.974 -13.310 -7.115 1.00 89.50 79 LYS A O 1
ATOM 620 N N . LEU A 1 80 ? -5.400 -15.254 -6.153 1.00 91.06 80 LEU A N 1
ATOM 621 C CA . LEU A 1 80 ? -4.212 -14.743 -5.478 1.00 91.06 80 LEU A CA 1
ATOM 622 C C . LEU A 1 80 ? -2.975 -15.017 -6.339 1.00 91.06 80 LEU A C 1
ATOM 624 O O . LEU A 1 80 ? -2.637 -16.170 -6.594 1.00 91.06 80 LEU A O 1
ATOM 628 N N . LEU A 1 81 ? -2.271 -13.957 -6.739 1.00 92.25 81 LEU A N 1
ATOM 629 C CA . LEU A 1 81 ? -0.978 -14.057 -7.411 1.00 92.25 81 LEU A CA 1
ATOM 630 C C . LEU A 1 81 ? 0.159 -13.810 -6.412 1.00 92.25 81 LEU A C 1
ATOM 632 O O . LEU A 1 81 ? 0.253 -12.732 -5.825 1.00 92.25 81 LEU A O 1
ATOM 636 N N . ALA A 1 82 ? 1.060 -14.781 -6.272 1.00 93.25 82 ALA A N 1
ATOM 637 C CA . ALA A 1 82 ? 2.266 -14.654 -5.459 1.00 93.25 82 ALA A CA 1
ATOM 638 C C . ALA A 1 82 ? 3.510 -14.458 -6.342 1.00 93.25 82 ALA A C 1
ATOM 640 O O . ALA A 1 82 ? 3.801 -15.274 -7.214 1.00 93.25 82 ALA A O 1
ATOM 641 N N . ILE A 1 83 ? 4.278 -13.392 -6.088 1.00 91.94 83 ILE A N 1
ATOM 642 C CA . ILE A 1 83 ? 5.564 -13.125 -6.753 1.00 91.94 83 ILE A CA 1
ATOM 643 C C . ILE A 1 83 ? 6.691 -13.503 -5.790 1.00 91.94 83 ILE A C 1
ATOM 645 O O . ILE A 1 83 ? 6.895 -12.845 -4.769 1.00 91.94 83 ILE A O 1
ATOM 649 N N . MET A 1 84 ? 7.452 -14.543 -6.128 1.00 92.56 84 MET A N 1
ATOM 650 C CA . MET A 1 84 ? 8.526 -15.090 -5.291 1.00 92.56 84 MET A CA 1
ATOM 651 C C . MET A 1 84 ? 9.888 -14.991 -5.984 1.00 92.56 84 MET A C 1
ATOM 653 O O . MET A 1 84 ? 9.976 -14.898 -7.204 1.00 92.56 84 MET A O 1
ATOM 657 N N . GLY A 1 85 ? 10.967 -14.966 -5.200 1.00 92.44 85 GLY A N 1
ATOM 658 C CA . GLY A 1 85 ? 12.336 -14.837 -5.711 1.00 92.44 85 GLY A CA 1
ATOM 659 C C . GLY A 1 85 ? 13.312 -14.294 -4.669 1.00 92.44 85 GLY A C 1
ATOM 660 O O . GLY A 1 85 ? 12.896 -13.796 -3.618 1.00 92.44 85 GLY A O 1
ATOM 661 N N . SER A 1 86 ? 14.610 -14.337 -4.966 1.00 92.44 86 SER A N 1
ATOM 662 C CA . SER A 1 86 ? 15.682 -13.870 -4.074 1.00 92.44 86 SER A CA 1
ATOM 663 C C . SER A 1 86 ? 15.608 -12.364 -3.776 1.00 92.44 86 SER A C 1
ATOM 665 O O . SER A 1 86 ? 14.926 -11.587 -4.462 1.00 92.44 86 SER A O 1
ATOM 667 N N . SER A 1 87 ? 16.276 -11.922 -2.706 1.00 88.81 87 SER A N 1
ATOM 668 C CA . SER A 1 87 ? 16.412 -10.489 -2.418 1.00 88.81 87 SER A CA 1
ATOM 669 C C . SER A 1 87 ? 17.120 -9.786 -3.582 1.00 88.81 87 SER A C 1
ATOM 671 O O . SER A 1 87 ? 18.091 -10.304 -4.123 1.00 88.81 87 SER A O 1
ATOM 673 N N . GLY A 1 88 ? 16.604 -8.632 -4.014 1.00 85.19 88 GLY A N 1
ATOM 674 C CA . GLY A 1 88 ? 17.146 -7.898 -5.165 1.00 85.19 88 GLY A CA 1
ATOM 675 C C . GLY A 1 88 ? 16.673 -8.365 -6.549 1.00 85.19 88 GLY A C 1
ATOM 676 O O . GLY A 1 88 ? 16.957 -7.677 -7.523 1.00 85.19 88 GLY A O 1
ATOM 677 N N . ALA A 1 89 ? 15.875 -9.436 -6.661 1.00 87.94 89 ALA A N 1
ATOM 678 C CA . ALA A 1 89 ? 15.358 -9.939 -7.946 1.00 87.94 89 ALA A CA 1
ATOM 679 C C . ALA A 1 89 ? 14.349 -9.011 -8.667 1.00 87.94 89 ALA A C 1
ATOM 681 O O . ALA A 1 89 ? 13.803 -9.371 -9.701 1.00 87.94 89 ALA A O 1
ATOM 682 N N . GLY A 1 90 ? 14.034 -7.835 -8.110 1.00 89.00 90 GLY A N 1
ATOM 683 C CA . GLY A 1 90 ? 13.114 -6.881 -8.738 1.00 89.00 90 GLY A CA 1
ATOM 684 C C . GLY A 1 90 ? 11.625 -7.107 -8.449 1.00 89.00 90 GLY A C 1
ATOM 685 O O . GLY A 1 90 ? 10.797 -6.440 -9.057 1.00 89.00 90 GLY A O 1
ATOM 686 N N . LYS A 1 91 ? 11.255 -7.968 -7.489 1.00 93.12 91 LYS A N 1
ATOM 687 C CA . LYS A 1 91 ? 9.848 -8.228 -7.102 1.00 93.12 91 LYS A CA 1
ATOM 688 C C . LYS A 1 91 ? 9.071 -6.950 -6.767 1.00 93.12 91 LYS A C 1
ATOM 690 O O . LYS A 1 91 ? 8.028 -6.674 -7.350 1.00 93.12 91 LYS A O 1
ATOM 695 N N . THR A 1 92 ? 9.623 -6.131 -5.870 1.00 90.44 92 THR A N 1
ATOM 696 C CA . THR A 1 92 ? 9.031 -4.840 -5.490 1.00 90.44 92 THR A CA 1
ATOM 697 C C . THR A 1 92 ? 8.982 -3.883 -6.681 1.00 90.44 92 THR A C 1
ATOM 699 O O . THR A 1 92 ? 8.033 -3.119 -6.821 1.00 90.44 92 THR A O 1
ATOM 702 N N . THR A 1 93 ? 9.972 -3.943 -7.579 1.00 91.31 93 THR A N 1
ATOM 703 C CA . THR A 1 93 ? 9.993 -3.145 -8.813 1.00 91.31 93 THR A CA 1
ATOM 704 C C . THR A 1 93 ? 8.871 -3.557 -9.761 1.00 91.31 93 THR A C 1
ATOM 706 O O . THR A 1 93 ? 8.169 -2.685 -10.264 1.00 91.31 93 THR A O 1
ATOM 709 N N . LEU A 1 94 ? 8.644 -4.859 -9.954 1.00 92.38 94 LEU A N 1
ATOM 710 C CA . LEU A 1 94 ? 7.538 -5.376 -10.758 1.00 92.38 94 LEU A CA 1
ATOM 711 C C . LEU A 1 94 ? 6.189 -4.930 -10.181 1.00 92.38 94 LEU A C 1
ATOM 713 O O . LEU A 1 94 ? 5.374 -4.367 -10.904 1.00 92.38 94 LEU A O 1
ATOM 717 N N . LEU A 1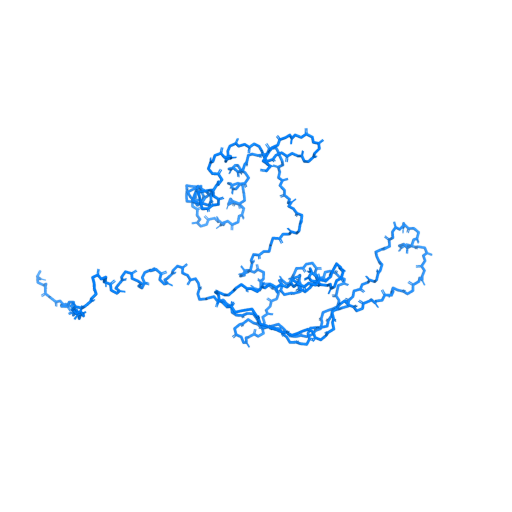 95 ? 5.990 -5.075 -8.868 1.00 92.06 95 LEU A N 1
ATOM 718 C CA . LEU A 1 95 ? 4.764 -4.632 -8.194 1.00 92.06 95 LEU A CA 1
ATOM 719 C C . LEU A 1 95 ? 4.529 -3.114 -8.349 1.00 92.06 95 LEU A C 1
ATOM 721 O O . LEU A 1 95 ? 3.410 -2.666 -8.603 1.00 92.06 95 LEU A O 1
ATOM 725 N N . ASN A 1 96 ? 5.589 -2.308 -8.240 1.00 90.62 96 ASN A N 1
ATOM 726 C CA . ASN A 1 96 ? 5.532 -0.859 -8.456 1.00 90.62 96 ASN A CA 1
ATOM 727 C C . ASN A 1 96 ? 5.141 -0.506 -9.902 1.00 90.62 96 ASN A C 1
ATOM 729 O O . ASN A 1 96 ? 4.340 0.403 -10.120 1.00 90.62 96 ASN A O 1
ATOM 733 N N . VAL A 1 97 ? 5.673 -1.236 -10.886 1.00 91.25 97 VAL A N 1
ATOM 734 C CA . VAL A 1 97 ? 5.362 -1.057 -12.314 1.00 91.25 97 VAL A CA 1
ATOM 735 C C . VAL A 1 97 ? 3.905 -1.394 -12.603 1.00 91.25 97 VAL A C 1
ATOM 737 O O . VAL A 1 97 ? 3.196 -0.559 -13.166 1.00 91.25 97 VAL A O 1
ATOM 740 N N . LEU A 1 98 ? 3.434 -2.549 -12.132 1.00 90.12 98 LEU A N 1
ATOM 741 C CA . LEU A 1 98 ? 2.050 -2.992 -12.312 1.00 90.12 98 LEU A CA 1
ATOM 742 C C . LEU A 1 98 ? 1.042 -2.035 -11.669 1.00 90.12 98 LEU A C 1
ATOM 744 O O . LEU A 1 98 ? 0.011 -1.740 -12.260 1.00 90.12 98 LEU A O 1
ATOM 748 N N . THR A 1 99 ? 1.364 -1.474 -10.502 1.00 88.44 99 THR A N 1
ATOM 749 C CA . THR A 1 99 ? 0.501 -0.497 -9.811 1.00 88.44 99 THR A CA 1
ATOM 750 C C . THR A 1 99 ? 0.739 0.953 -10.239 1.00 88.44 99 THR A C 1
ATOM 752 O O . THR A 1 99 ? 0.129 1.884 -9.703 1.00 88.44 99 THR A O 1
ATOM 755 N N . SER A 1 100 ? 1.619 1.180 -11.220 1.00 87.31 100 SER A N 1
ATOM 756 C CA . SER A 1 100 ? 2.005 2.510 -11.693 1.00 87.31 100 SER A CA 1
ATOM 757 C C . SER A 1 100 ? 2.488 3.451 -10.574 1.00 87.31 100 SER A C 1
ATOM 759 O O . SER A 1 100 ? 2.245 4.663 -10.625 1.00 87.31 100 SER A O 1
ATOM 761 N N . ARG A 1 101 ? 3.172 2.939 -9.544 1.00 84.19 101 ARG A N 1
ATOM 762 C CA . ARG A 1 101 ? 3.702 3.712 -8.402 1.00 84.19 101 ARG A CA 1
ATOM 763 C C . ARG A 1 101 ? 5.228 3.759 -8.414 1.00 84.19 101 ARG A C 1
ATOM 765 O O . ARG A 1 101 ? 5.883 2.895 -8.970 1.00 84.19 101 ARG A O 1
ATOM 772 N N . ASN A 1 102 ? 5.801 4.800 -7.804 1.00 80.31 102 ASN A N 1
ATOM 773 C CA . ASN A 1 102 ? 7.253 4.942 -7.606 1.00 80.31 102 ASN A CA 1
ATOM 774 C C . ASN A 1 102 ? 8.123 4.804 -8.875 1.00 80.31 102 ASN A C 1
ATOM 776 O O . ASN A 1 102 ? 9.298 4.475 -8.786 1.00 80.31 102 ASN A O 1
ATOM 780 N N . LEU A 1 103 ? 7.581 5.133 -10.052 1.00 81.25 103 LEU A N 1
ATOM 781 C CA . LEU A 1 103 ? 8.287 5.039 -11.341 1.00 81.25 103 LEU A CA 1
ATOM 782 C C . LEU A 1 103 ? 9.277 6.185 -11.595 1.00 81.25 103 LEU A C 1
ATOM 784 O O . LEU A 1 103 ? 9.769 6.355 -12.707 1.00 81.25 103 LEU A O 1
ATOM 788 N N . LYS A 1 104 ? 9.541 7.029 -10.592 1.00 79.44 104 LYS A N 1
ATOM 789 C CA . LYS A 1 104 ? 10.478 8.142 -10.751 1.00 79.44 104 LYS A CA 1
ATOM 790 C C . LYS A 1 104 ? 11.867 7.563 -11.011 1.00 79.44 104 LYS A C 1
ATOM 792 O O . LYS A 1 104 ? 12.347 6.756 -10.222 1.00 79.44 104 LYS A O 1
ATOM 797 N N . HIS A 1 105 ? 12.504 8.013 -12.090 1.00 81.44 105 HIS A N 1
ATOM 798 C CA . HIS A 1 105 ? 13.827 7.556 -12.536 1.00 81.44 105 HIS A CA 1
ATOM 799 C C . HIS A 1 105 ? 13.881 6.112 -13.061 1.00 81.44 105 HIS A C 1
ATOM 801 O O . HIS A 1 105 ? 14.979 5.599 -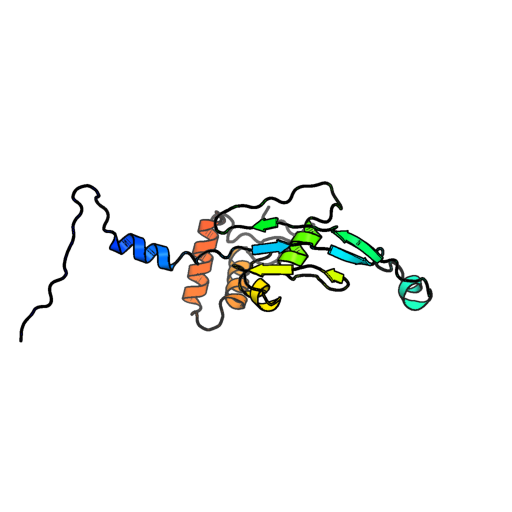13.252 1.00 81.44 105 HIS A O 1
ATOM 807 N N . LEU A 1 106 ? 12.736 5.471 -13.308 1.00 86.25 106 LEU A N 1
ATOM 808 C CA . LEU A 1 106 ? 12.681 4.186 -14.000 1.00 86.25 106 LEU A CA 1
ATOM 809 C C . LEU A 1 106 ? 12.249 4.408 -15.448 1.00 86.25 106 LEU A C 1
ATOM 811 O O . LEU A 1 106 ? 11.247 5.081 -15.694 1.00 86.25 106 LEU A O 1
ATOM 815 N N . ASP A 1 107 ? 12.992 3.824 -16.379 1.00 89.25 107 ASP A N 1
ATOM 816 C CA . ASP A 1 107 ? 12.533 3.621 -17.746 1.00 89.25 107 ASP A CA 1
ATOM 817 C C . ASP A 1 107 ? 11.761 2.303 -17.800 1.00 89.25 107 ASP A C 1
ATOM 819 O O . ASP A 1 107 ? 12.269 1.262 -17.377 1.00 89.25 107 ASP A O 1
ATOM 823 N N . VAL A 1 108 ? 10.509 2.366 -18.247 1.00 90.38 108 VAL A N 1
ATOM 824 C CA . VAL A 1 108 ? 9.591 1.225 -18.284 1.00 90.38 108 VAL A CA 1
ATOM 825 C C . VAL A 1 108 ? 9.116 1.056 -19.714 1.00 90.38 108 VAL A C 1
ATOM 827 O O . VAL A 1 108 ? 8.419 1.918 -20.248 1.00 90.38 108 VAL A O 1
ATOM 830 N N . GLN A 1 109 ? 9.454 -0.084 -20.298 1.00 91.19 109 GLN A N 1
ATOM 831 C CA . GLN A 1 109 ? 9.047 -0.490 -21.635 1.00 91.19 109 GLN A CA 1
ATOM 832 C C . GLN A 1 109 ? 8.190 -1.751 -21.545 1.00 91.19 109 GLN A C 1
ATOM 834 O O . GLN A 1 109 ? 8.356 -2.555 -20.629 1.00 91.19 109 GLN A O 1
ATOM 839 N N . GLY A 1 110 ? 7.272 -1.921 -22.493 1.00 89.75 110 GLY A N 1
ATOM 840 C CA . GLY A 1 110 ? 6.313 -3.025 -22.526 1.00 89.75 110 GLY A CA 1
ATOM 841 C C . GLY A 1 110 ? 4.869 -2.539 -22.442 1.00 89.75 110 GLY A C 1
ATOM 842 O O . GLY A 1 110 ? 4.596 -1.339 -22.518 1.00 89.75 110 GLY A O 1
ATOM 843 N N . THR A 1 111 ? 3.930 -3.477 -22.326 1.00 89.62 111 THR A N 1
ATOM 844 C CA . THR A 1 111 ? 2.492 -3.169 -22.323 1.00 89.62 111 THR A CA 1
ATOM 845 C C . THR A 1 111 ? 1.828 -3.719 -21.067 1.00 89.62 111 THR A C 1
ATOM 847 O O . THR A 1 111 ? 2.117 -4.836 -20.648 1.00 89.62 111 THR A O 1
ATOM 850 N N . ILE A 1 112 ? 0.935 -2.918 -20.481 1.00 90.06 112 ILE A N 1
ATOM 851 C CA . ILE A 1 112 ? 0.051 -3.302 -19.378 1.00 90.06 112 ILE A CA 1
ATOM 852 C C . ILE A 1 112 ? -1.386 -3.080 -19.855 1.00 90.06 112 ILE A C 1
ATOM 854 O O . ILE A 1 112 ? -1.713 -1.998 -20.359 1.00 90.06 112 ILE A O 1
ATOM 858 N N . LEU A 1 113 ? -2.222 -4.105 -19.722 1.00 89.50 113 LEU A N 1
ATOM 859 C CA . LEU A 1 113 ? -3.623 -4.106 -20.133 1.00 89.50 113 LEU A CA 1
ATOM 860 C C . LEU A 1 113 ? -4.510 -4.415 -18.928 1.00 89.50 113 LEU A C 1
ATOM 862 O O . LEU A 1 113 ? -4.154 -5.237 -18.086 1.00 89.50 113 LEU A O 1
ATOM 866 N N . MET A 1 114 ? -5.672 -3.780 -18.882 1.00 87.00 114 MET A N 1
ATOM 867 C CA . MET A 1 114 ? -6.742 -4.053 -17.928 1.00 87.00 114 MET A CA 1
ATOM 868 C C . MET A 1 114 ? -7.935 -4.555 -18.726 1.00 87.00 114 MET A C 1
ATOM 870 O O . MET A 1 114 ? -8.366 -3.857 -19.645 1.00 87.00 114 MET A O 1
ATOM 874 N N . ASP A 1 115 ? -8.393 -5.774 -18.457 1.00 85.88 115 ASP A N 1
ATOM 875 C CA . ASP A 1 115 ? -9.487 -6.419 -19.198 1.00 85.88 115 ASP A CA 1
ATOM 876 C C . ASP A 1 115 ? -9.305 -6.324 -20.726 1.00 85.88 115 ASP A C 1
ATOM 878 O O . ASP A 1 115 ? -10.208 -5.959 -21.473 1.00 85.88 115 ASP A O 1
ATOM 882 N N . GLY A 1 116 ? -8.074 -6.563 -21.196 1.00 81.75 116 GLY A N 1
ATOM 883 C CA . GLY A 1 116 ? -7.701 -6.494 -22.616 1.00 81.75 116 GLY A CA 1
ATOM 884 C C . GLY A 1 116 ? -7.453 -5.086 -23.175 1.00 81.75 116 GLY A C 1
ATOM 885 O O . GLY A 1 116 ? -6.948 -4.955 -24.289 1.00 81.75 116 GLY A O 1
ATOM 886 N N . HIS A 1 117 ? -7.715 -4.025 -22.411 1.00 84.50 117 HIS A N 1
ATOM 887 C CA . HIS A 1 117 ? -7.602 -2.644 -22.877 1.00 84.50 117 HIS A CA 1
ATOM 888 C C . HIS A 1 117 ? -6.337 -1.952 -22.361 1.00 84.50 117 HIS A C 1
ATOM 890 O O . HIS A 1 117 ? -5.956 -2.054 -21.189 1.00 84.50 117 HIS A O 1
ATOM 896 N N . ARG A 1 118 ? -5.681 -1.176 -23.235 1.00 82.94 118 ARG A N 1
ATOM 897 C CA . ARG A 1 118 ? -4.562 -0.314 -22.829 1.00 82.94 118 ARG A CA 1
ATOM 898 C C . ARG A 1 118 ? -5.044 0.707 -21.813 1.00 82.94 118 ARG A C 1
ATOM 900 O O . ARG A 1 118 ? -5.972 1.466 -22.070 1.00 82.94 118 ARG A O 1
ATOM 907 N N . THR A 1 119 ? -4.382 0.732 -20.664 1.00 76.38 119 THR A N 1
ATOM 908 C CA . THR A 1 119 ? -4.870 1.476 -19.504 1.00 76.38 119 THR A CA 1
ATOM 909 C C . THR A 1 119 ? -3.939 2.619 -19.134 1.00 76.38 119 THR A C 1
ATOM 911 O O . THR A 1 119 ? -2.716 2.520 -19.224 1.00 76.38 119 THR A O 1
ATOM 914 N N . ASN A 1 120 ? -4.526 3.731 -18.693 1.00 83.44 120 ASN A N 1
ATOM 915 C CA . ASN A 1 120 ? -3.779 4.865 -18.170 1.00 83.44 120 ASN A CA 1
ATOM 916 C C . ASN A 1 120 ? -3.287 4.579 -16.738 1.00 83.44 120 ASN A C 1
ATOM 918 O O . ASN A 1 120 ? -4.009 4.015 -15.915 1.00 83.44 120 ASN A O 1
ATOM 922 N N . LYS A 1 121 ? -2.088 5.064 -16.400 1.00 83.69 121 LYS A N 1
ATOM 923 C CA . LYS A 1 121 ? -1.510 5.030 -15.046 1.00 83.69 121 LYS A CA 1
ATOM 924 C C . LYS A 1 121 ? -2.484 5.537 -13.973 1.00 83.69 121 LYS A C 1
ATOM 926 O O . LYS A 1 121 ? -2.482 5.023 -12.858 1.00 83.69 121 LYS A O 1
ATOM 931 N N . TRP A 1 122 ? -3.313 6.533 -14.295 1.00 83.62 122 TRP A N 1
ATOM 932 C CA . TRP A 1 122 ? -4.327 7.064 -13.376 1.00 83.62 122 TRP A CA 1
ATOM 933 C C . TRP A 1 122 ? -5.435 6.058 -13.076 1.00 83.62 122 TRP A C 1
ATOM 935 O O . TRP A 1 122 ? -5.783 5.878 -11.913 1.00 83.62 122 TRP A O 1
ATOM 945 N N . LYS A 1 123 ? -5.918 5.347 -14.100 1.00 83.62 123 LYS A N 1
ATOM 946 C CA . LYS A 1 123 ? -6.980 4.352 -13.948 1.00 83.62 123 LYS A CA 1
ATOM 947 C C . LYS A 1 123 ? -6.517 3.173 -13.099 1.00 83.62 123 LYS A C 1
ATOM 949 O O . LYS A 1 123 ? -7.213 2.786 -12.172 1.00 83.62 123 LYS A O 1
ATOM 954 N N . ILE A 1 124 ? -5.291 2.692 -13.332 1.00 85.25 124 ILE A N 1
ATOM 955 C CA . ILE A 1 124 ? -4.661 1.654 -12.499 1.00 85.25 124 ILE A CA 1
ATOM 956 C C . ILE A 1 124 ? -4.640 2.077 -11.029 1.00 85.25 124 ILE A C 1
ATOM 958 O O . ILE A 1 124 ? -4.982 1.287 -10.156 1.00 85.25 124 ILE A O 1
ATOM 962 N N . ARG A 1 125 ? -4.263 3.324 -10.733 1.00 85.12 125 ARG A N 1
ATOM 963 C CA . ARG A 1 125 ? -4.205 3.829 -9.351 1.00 85.12 125 ARG A CA 1
ATOM 964 C C . ARG A 1 125 ? -5.576 4.023 -8.710 1.00 85.12 125 ARG A C 1
ATOM 966 O O . ARG A 1 125 ? -5.656 3.942 -7.491 1.00 85.12 125 ARG A O 1
ATOM 973 N N . GLU A 1 126 ? -6.599 4.320 -9.503 1.00 83.12 126 GLU A N 1
ATOM 974 C CA . GLU A 1 126 ? -7.978 4.484 -9.039 1.00 83.12 126 GLU A CA 1
ATOM 975 C C . GLU A 1 126 ? -8.578 3.143 -8.600 1.00 83.12 126 GLU A C 1
ATOM 977 O O . GLU A 1 126 ? -9.202 3.066 -7.546 1.00 83.12 126 GLU A O 1
ATOM 982 N N . VAL A 1 127 ? -8.344 2.080 -9.375 1.00 81.75 127 VAL A N 1
ATOM 983 C CA . VAL A 1 127 ? -8.955 0.763 -9.130 1.00 81.75 127 VAL A CA 1
ATOM 984 C C . VAL A 1 127 ? -8.107 -0.165 -8.255 1.00 81.75 127 VAL A C 1
ATOM 986 O O . VAL A 1 127 ? -8.564 -1.241 -7.884 1.00 81.75 127 VAL A O 1
ATOM 989 N N . SER A 1 128 ? -6.873 0.225 -7.917 1.00 84.75 128 SER A N 1
ATOM 990 C CA . SER A 1 128 ? -5.960 -0.597 -7.113 1.00 84.75 128 SER A CA 1
ATOM 991 C C . SER A 1 128 ? -5.633 0.013 -5.751 1.00 84.75 128 SER A C 1
ATOM 993 O O . SER A 1 128 ? -5.408 1.216 -5.591 1.00 84.75 128 SER A O 1
ATOM 995 N N . ALA A 1 129 ? -5.514 -0.861 -4.753 1.00 86.69 129 ALA A N 1
ATOM 996 C CA . ALA A 1 129 ? -4.898 -0.548 -3.472 1.00 86.69 129 ALA A CA 1
ATOM 997 C C . ALA A 1 129 ? -3.456 -1.078 -3.449 1.00 86.69 129 ALA A C 1
ATOM 999 O O . ALA A 1 129 ? -3.175 -2.170 -3.929 1.00 86.69 129 ALA A O 1
ATOM 1000 N N . PHE A 1 130 ? -2.533 -0.302 -2.880 1.00 87.38 130 PHE A N 1
ATOM 1001 C CA . PHE A 1 130 ? -1.131 -0.693 -2.731 1.00 87.38 130 PHE A CA 1
ATOM 1002 C C . PHE A 1 130 ? -0.703 -0.478 -1.286 1.00 87.38 130 PHE A C 1
ATOM 1004 O O . PHE A 1 130 ? -0.750 0.656 -0.795 1.00 87.38 130 PHE A O 1
ATOM 1011 N N . VAL A 1 131 ? -0.276 -1.560 -0.643 1.00 87.50 131 VAL A N 1
ATOM 1012 C CA . VAL A 1 131 ? 0.302 -1.560 0.702 1.00 87.50 131 VAL A CA 1
ATOM 1013 C C . VAL A 1 131 ? 1.816 -1.463 0.557 1.00 87.50 131 VAL A C 1
ATOM 1015 O O . VAL A 1 131 ? 2.423 -2.195 -0.224 1.00 87.50 131 VAL A O 1
ATOM 1018 N N . GLN A 1 132 ? 2.421 -0.493 1.239 1.00 85.06 132 GLN A N 1
ATOM 1019 C CA . GLN A 1 132 ? 3.865 -0.284 1.178 1.00 85.06 132 GLN A CA 1
ATOM 1020 C C . GLN A 1 132 ? 4.590 -1.300 2.065 1.00 85.06 132 GLN A C 1
ATOM 1022 O O . GLN A 1 132 ? 4.022 -1.821 3.011 1.00 85.06 132 GLN A O 1
ATOM 1027 N N . GLN A 1 133 ? 5.865 -1.559 1.768 1.00 82.00 133 GLN A N 1
ATOM 1028 C CA . GLN A 1 133 ? 6.698 -2.447 2.588 1.00 82.00 133 GLN A CA 1
ATOM 1029 C C . GLN A 1 133 ? 6.952 -1.887 3.999 1.00 82.00 133 GLN A C 1
ATOM 1031 O O . GLN A 1 133 ? 7.185 -2.649 4.930 1.00 82.00 133 GLN A O 1
ATOM 1036 N N . HIS A 1 134 ? 6.942 -0.560 4.139 1.00 82.00 134 HIS A N 1
ATOM 1037 C CA . HIS A 1 134 ? 7.022 0.120 5.424 1.00 82.00 134 HIS A CA 1
ATOM 1038 C C . HIS A 1 134 ? 5.712 0.848 5.669 1.00 82.00 134 HIS A C 1
ATOM 1040 O O . HIS A 1 134 ? 5.276 1.634 4.823 1.00 82.00 134 HIS A O 1
ATOM 1046 N N . ASP A 1 135 ? 5.112 0.597 6.824 1.00 79.00 135 ASP A N 1
ATOM 1047 C CA . ASP A 1 135 ? 3.895 1.276 7.219 1.00 79.00 135 ASP A CA 1
ATOM 1048 C C . ASP A 1 135 ? 4.173 2.715 7.647 1.00 79.00 135 ASP A C 1
ATOM 1050 O O . ASP A 1 135 ? 5.182 3.028 8.283 1.00 79.00 135 ASP A O 1
ATOM 1054 N N . MET A 1 136 ? 3.245 3.604 7.308 1.00 76.62 136 MET A N 1
ATOM 1055 C CA . MET A 1 136 ? 3.281 5.003 7.714 1.00 76.62 136 MET A CA 1
ATOM 1056 C C . MET A 1 136 ? 2.113 5.267 8.657 1.00 76.62 136 MET A C 1
ATOM 1058 O O . MET A 1 136 ? 1.056 5.746 8.246 1.00 76.62 136 MET A O 1
ATOM 1062 N N . PHE A 1 137 ? 2.301 4.922 9.927 1.00 82.12 137 PHE A N 1
ATOM 1063 C CA . PHE A 1 137 ? 1.313 5.168 10.969 1.00 82.12 137 PHE A CA 1
ATOM 1064 C C . PHE A 1 137 ? 1.662 6.398 11.803 1.00 82.12 137 PHE A C 1
ATOM 1066 O O . PHE A 1 137 ? 2.827 6.725 12.024 1.00 82.12 137 PHE A O 1
ATOM 1073 N N . VAL A 1 138 ? 0.624 7.066 12.305 1.00 84.31 138 VAL A N 1
ATOM 1074 C CA . VAL A 1 138 ? 0.775 8.106 13.325 1.00 84.31 138 VAL A CA 1
ATOM 1075 C C . VAL A 1 138 ? 0.739 7.405 14.678 1.00 84.31 138 VAL A C 1
ATOM 1077 O O . VAL A 1 138 ? -0.335 7.097 15.184 1.00 84.31 138 VAL A O 1
ATOM 1080 N N . GLY A 1 139 ? 1.916 7.119 15.236 1.00 82.94 139 GLY A N 1
ATOM 1081 C CA . GLY A 1 139 ? 2.059 6.271 16.426 1.00 82.94 139 GLY A CA 1
ATOM 1082 C C . GLY A 1 139 ? 1.385 6.793 17.699 1.00 82.94 139 GLY A C 1
ATOM 1083 O O . GLY A 1 139 ? 1.166 6.025 18.632 1.00 82.94 139 GLY A O 1
ATOM 1084 N N . THR A 1 140 ? 1.035 8.081 17.742 1.00 86.88 140 THR A N 1
ATOM 1085 C CA . THR A 1 140 ? 0.304 8.703 18.856 1.00 86.88 140 THR A CA 1
ATOM 1086 C C . THR A 1 140 ? -1.203 8.449 18.820 1.00 86.88 140 THR A C 1
ATOM 1088 O O . THR A 1 140 ? -1.859 8.644 19.838 1.00 86.88 140 THR A O 1
ATOM 1091 N N . LEU A 1 141 ? -1.759 8.026 17.679 1.00 91.19 141 LEU A N 1
ATOM 1092 C CA . LEU A 1 141 ? -3.181 7.714 17.537 1.00 91.19 141 LEU A CA 1
ATOM 1093 C C . LEU A 1 141 ? -3.461 6.249 17.878 1.00 91.19 141 LEU A C 1
ATOM 1095 O O . LEU A 1 141 ? -2.613 5.373 17.691 1.00 91.19 141 LEU A O 1
ATOM 1099 N N . THR A 1 142 ? -4.683 5.971 18.315 1.00 92.94 142 THR A N 1
ATOM 1100 C CA . THR A 1 142 ? -5.216 4.605 18.405 1.00 92.94 142 THR A CA 1
ATOM 1101 C C . THR A 1 142 ? -5.563 4.045 17.022 1.00 92.94 142 THR A C 1
ATOM 1103 O O . THR A 1 142 ? -5.767 4.801 16.065 1.00 92.94 142 THR A O 1
ATOM 1106 N N . ALA A 1 143 ? -5.687 2.717 16.896 1.00 91.81 143 ALA A N 1
ATOM 1107 C CA . ALA A 1 143 ? -6.128 2.089 15.642 1.00 91.81 143 ALA A CA 1
ATOM 1108 C C . ALA A 1 143 ? -7.458 2.674 15.134 1.00 91.81 143 ALA A C 1
ATOM 1110 O O . ALA A 1 143 ? -7.592 2.994 13.950 1.00 91.81 143 ALA A O 1
ATOM 1111 N N . ARG A 1 144 ? -8.433 2.869 16.028 1.00 94.69 144 ARG A N 1
ATOM 1112 C CA . ARG A 1 144 ? -9.746 3.434 15.691 1.00 94.69 144 ARG A CA 1
ATOM 1113 C C . ARG A 1 144 ? -9.638 4.871 15.190 1.00 94.69 144 ARG A C 1
ATOM 1115 O O . ARG A 1 144 ? -10.249 5.207 14.177 1.00 94.69 144 ARG A O 1
ATOM 1122 N N . GLU A 1 145 ? -8.870 5.716 15.870 1.00 94.50 145 GLU A N 1
ATOM 1123 C CA . GLU A 1 145 ? -8.668 7.112 15.460 1.00 94.50 145 GLU A CA 1
ATOM 1124 C C . GLU A 1 145 ? -7.960 7.203 14.113 1.00 94.50 145 GLU A C 1
ATOM 1126 O O . GLU A 1 145 ? -8.396 7.950 13.235 1.00 94.50 145 GLU A O 1
ATOM 1131 N N . HIS A 1 146 ? -6.920 6.393 13.914 1.00 93.00 146 HIS A N 1
ATOM 1132 C CA . HIS A 1 146 ? -6.189 6.347 12.656 1.00 93.00 146 HIS A CA 1
ATOM 1133 C C . HIS A 1 146 ? -7.094 5.923 11.492 1.00 93.00 146 HIS A C 1
ATOM 1135 O O . HIS A 1 146 ? -7.106 6.571 10.443 1.00 93.00 146 HIS A O 1
ATOM 1141 N N . LEU A 1 147 ? -7.914 4.884 11.681 1.00 92.94 147 LEU A N 1
ATOM 1142 C CA . LEU A 1 147 ? -8.862 4.432 10.662 1.00 92.94 147 LEU A CA 1
ATOM 1143 C C . LEU A 1 147 ? -9.955 5.471 10.377 1.00 92.94 147 LEU A C 1
ATOM 1145 O O . LEU A 1 147 ? -10.290 5.685 9.212 1.00 92.94 147 LEU A O 1
ATOM 1149 N N . ARG A 1 148 ? -10.474 6.169 11.398 1.00 95.00 148 ARG A N 1
ATOM 1150 C CA . ARG A 1 148 ? -11.430 7.280 11.212 1.00 95.00 148 ARG A CA 1
ATOM 1151 C C . ARG A 1 148 ? -10.816 8.434 10.431 1.00 95.00 148 ARG A C 1
ATOM 1153 O O . ARG A 1 148 ? -11.447 8.949 9.507 1.00 95.00 148 ARG A O 1
ATOM 1160 N N . PHE A 1 149 ? -9.580 8.802 10.750 1.00 93.19 149 PHE A N 1
ATOM 1161 C CA . PHE A 1 149 ? -8.842 9.828 10.020 1.00 93.19 149 PHE A CA 1
ATOM 1162 C C . PHE A 1 149 ? -8.655 9.439 8.544 1.00 93.19 149 PHE A C 1
ATOM 1164 O O . PHE A 1 149 ? -8.980 10.220 7.648 1.00 93.19 149 PHE A O 1
ATOM 1171 N N . MET A 1 150 ? -8.242 8.199 8.272 1.00 91.75 150 MET A N 1
ATOM 1172 C CA . MET A 1 150 ? -8.090 7.687 6.905 1.00 91.75 150 MET A CA 1
ATOM 1173 C C . MET A 1 150 ? -9.422 7.610 6.147 1.00 91.75 150 MET A C 1
ATOM 1175 O O . MET A 1 150 ? -9.475 7.970 4.969 1.00 91.75 150 MET A O 1
ATOM 1179 N N . ALA A 1 151 ? -10.506 7.191 6.805 1.00 92.62 151 ALA A N 1
ATOM 1180 C CA . ALA A 1 151 ? -11.844 7.150 6.215 1.00 92.62 151 ALA A CA 1
ATOM 1181 C C . ALA A 1 151 ? -12.333 8.551 5.822 1.00 92.62 151 ALA A C 1
ATOM 1183 O O . ALA A 1 151 ? -12.868 8.737 4.726 1.00 92.62 151 ALA A O 1
ATOM 1184 N N . ASN A 1 152 ? -12.082 9.552 6.670 1.00 91.94 152 ASN A N 1
ATOM 1185 C CA . ASN A 1 152 ? -12.418 10.944 6.381 1.00 91.94 152 ASN A CA 1
ATOM 1186 C C . ASN A 1 152 ? -11.691 11.480 5.143 1.00 91.94 152 ASN A C 1
ATOM 1188 O O . ASN A 1 152 ? -12.318 12.184 4.353 1.00 91.94 152 ASN A O 1
ATOM 1192 N N . LEU A 1 153 ? -10.428 11.093 4.941 1.00 91.25 153 LEU A N 1
ATOM 1193 C CA . LEU A 1 153 ? -9.630 11.501 3.782 1.00 91.25 153 LEU A CA 1
ATOM 1194 C C . LEU A 1 153 ? -9.981 10.746 2.491 1.00 91.25 153 LEU A C 1
ATOM 1196 O O . LEU A 1 153 ? -9.876 11.316 1.409 1.00 91.25 153 LEU A O 1
ATOM 1200 N N . ARG A 1 154 ? -10.359 9.463 2.579 1.00 88.69 154 ARG A N 1
ATOM 1201 C CA . ARG A 1 154 ? -10.490 8.587 1.398 1.00 88.69 154 ARG A CA 1
ATOM 1202 C C . ARG A 1 154 ? -11.910 8.385 0.888 1.00 88.69 154 ARG A C 1
ATOM 1204 O O . ARG A 1 154 ? -12.072 8.164 -0.305 1.00 88.69 154 ARG A O 1
ATOM 1211 N N . MET A 1 155 ? -12.926 8.415 1.752 1.00 87.56 155 MET A N 1
ATOM 1212 C CA . MET A 1 155 ? -14.293 8.071 1.334 1.00 87.56 155 MET A CA 1
ATOM 1213 C C . MET A 1 155 ? -14.984 9.197 0.546 1.00 87.56 155 MET A C 1
ATOM 1215 O O . MET A 1 155 ? -15.982 8.942 -0.114 1.00 87.56 155 MET A O 1
ATOM 1219 N N . GLY A 1 156 ? -14.449 10.422 0.550 1.00 87.19 156 GLY A N 1
ATOM 1220 C CA . GLY A 1 156 ? -15.056 11.567 -0.138 1.00 87.19 156 GLY A CA 1
ATOM 1221 C C . GLY A 1 156 ? -16.196 12.215 0.657 1.00 87.19 156 GLY A C 1
ATOM 1222 O O . GLY A 1 156 ? -16.499 11.816 1.786 1.00 87.19 156 GLY A O 1
ATOM 1223 N N . ASN A 1 157 ? -16.809 13.256 0.090 1.00 88.81 157 ASN A N 1
ATOM 1224 C CA . ASN A 1 157 ? -17.826 14.071 0.773 1.00 88.81 157 ASN A CA 1
ATOM 1225 C C . ASN A 1 157 ? -19.257 13.547 0.600 1.00 88.81 157 ASN A C 1
ATOM 1227 O O . ASN A 1 157 ? -20.149 13.992 1.314 1.00 88.81 157 ASN A O 1
ATOM 1231 N N . GLN A 1 158 ? -19.478 12.579 -0.292 1.00 91.12 158 GLN A N 1
ATOM 1232 C CA . GLN A 1 158 ? -20.788 11.960 -0.508 1.00 91.12 158 GLN A CA 1
ATOM 1233 C C . GLN A 1 158 ? -21.261 11.068 0.656 1.00 91.12 158 GLN A C 1
ATOM 1235 O O . GLN A 1 158 ? -22.426 10.688 0.698 1.00 91.12 158 GLN A O 1
ATOM 1240 N N . TYR A 1 159 ? -20.381 10.740 1.609 1.00 92.25 159 TYR A N 1
ATOM 1241 C CA . TYR A 1 159 ? -20.730 9.969 2.803 1.00 92.25 159 TYR A CA 1
ATOM 1242 C C . TYR A 1 159 ? -20.790 10.863 4.037 1.00 92.25 159 TYR A C 1
ATOM 1244 O O . TYR A 1 159 ? -19.876 11.649 4.305 1.00 92.25 159 TYR A O 1
ATOM 1252 N N . THR A 1 160 ? -21.830 10.671 4.842 1.00 94.56 160 THR A N 1
ATOM 1253 C CA . THR A 1 160 ? -21.959 11.310 6.157 1.00 94.56 160 THR A CA 1
ATOM 1254 C C . THR A 1 160 ? -20.886 10.805 7.126 1.00 94.56 160 THR A C 1
ATOM 1256 O O . THR A 1 160 ? -20.379 9.689 6.991 1.00 94.56 160 THR A O 1
ATOM 1259 N N . LEU A 1 161 ? -20.566 11.596 8.157 1.00 94.31 161 LEU A N 1
ATOM 1260 C CA . LEU A 1 161 ? -19.632 11.173 9.211 1.00 94.31 161 LEU A CA 1
ATOM 1261 C C . LEU A 1 161 ? -20.057 9.853 9.867 1.00 94.31 161 LEU A C 1
ATOM 1263 O O . LEU A 1 161 ? -19.214 8.996 10.116 1.00 94.31 161 LEU A O 1
ATOM 1267 N N . LYS A 1 162 ? -21.365 9.662 10.077 1.00 95.12 162 LYS A N 1
ATOM 1268 C CA . LYS A 1 162 ? -21.913 8.420 10.625 1.00 95.12 162 LYS A CA 1
ATOM 1269 C C . LYS A 1 162 ? -21.589 7.221 9.729 1.00 95.12 162 LYS A C 1
ATOM 1271 O O . LYS A 1 162 ? -20.975 6.274 10.198 1.00 95.12 162 LYS A O 1
ATOM 1276 N N . GLN A 1 163 ? -21.877 7.308 8.428 1.00 94.06 163 GLN A N 1
ATOM 1277 C CA . GLN A 1 163 ? -21.563 6.237 7.468 1.00 94.06 163 GLN A CA 1
ATOM 1278 C C . GLN A 1 163 ? -20.061 5.928 7.398 1.00 94.06 163 GLN A C 1
ATOM 1280 O O . GLN A 1 163 ? -19.672 4.763 7.300 1.00 94.06 163 GLN A O 1
ATOM 1285 N N . LYS A 1 164 ? -19.205 6.957 7.469 1.00 94.00 164 LYS A N 1
ATOM 1286 C CA . LYS A 1 164 ? -17.747 6.769 7.513 1.00 94.00 164 LYS A CA 1
ATOM 1287 C C . LYS A 1 164 ? -17.327 5.997 8.763 1.00 94.00 164 LYS A C 1
ATOM 1289 O O . LYS A 1 164 ? -16.507 5.088 8.671 1.00 94.00 164 LYS A O 1
ATOM 1294 N N . TYR A 1 165 ? -17.888 6.331 9.923 1.00 95.31 165 TYR A N 1
ATOM 1295 C CA . TYR A 1 165 ? -17.540 5.670 11.181 1.00 95.31 165 TYR A CA 1
ATOM 1296 C C . TYR A 1 165 ? -18.102 4.253 11.257 1.00 95.31 165 TYR A C 1
ATOM 1298 O O . TYR A 1 165 ? -17.359 3.349 11.626 1.00 95.31 165 TYR A O 1
ATOM 1306 N N . ASP A 1 166 ? -19.333 4.026 10.801 1.00 95.06 166 ASP A N 1
ATOM 1307 C CA . ASP A 1 166 ? -19.920 2.686 10.705 1.00 95.06 166 ASP A CA 1
ATOM 1308 C C . ASP A 1 166 ? -19.062 1.773 9.810 1.00 95.06 166 ASP A C 1
ATOM 1310 O O . ASP A 1 166 ? -18.801 0.611 10.142 1.00 95.06 166 ASP A O 1
ATOM 1314 N N . ARG A 1 167 ? -18.524 2.316 8.704 1.00 94.00 167 ARG A N 1
ATOM 1315 C CA . ARG A 1 167 ? -17.576 1.587 7.852 1.00 94.00 167 ARG A CA 1
ATOM 1316 C C . ARG A 1 167 ? -16.284 1.237 8.591 1.00 94.00 167 ARG A C 1
ATOM 1318 O O . ARG A 1 167 ? -15.788 0.125 8.422 1.00 94.00 167 ARG A O 1
ATOM 1325 N N . VAL A 1 168 ? -15.748 2.146 9.406 1.00 95.06 168 VAL A N 1
ATOM 1326 C CA . VAL A 1 168 ? -14.549 1.886 10.221 1.00 95.06 168 VAL A CA 1
ATOM 1327 C C . VAL A 1 168 ? -14.798 0.777 11.240 1.00 95.06 168 VAL A C 1
ATOM 1329 O O . VAL A 1 168 ? -13.977 -0.130 11.343 1.00 95.06 168 VAL A O 1
ATOM 1332 N N . GLU A 1 169 ? -15.933 0.790 11.941 1.00 95.62 169 GLU A N 1
ATOM 1333 C CA . GLU A 1 169 ? -16.278 -0.269 12.900 1.00 95.62 169 GLU A CA 1
ATOM 1334 C C . GLU A 1 169 ? -16.402 -1.640 12.219 1.00 95.62 169 GLU A C 1
ATOM 1336 O O . GLU A 1 169 ? -15.892 -2.645 12.722 1.00 95.62 169 GLU A O 1
ATOM 1341 N N . SER A 1 170 ? -17.006 -1.676 11.027 1.00 94.81 170 SER A N 1
ATOM 1342 C CA . SER A 1 170 ? -17.063 -2.881 10.193 1.00 94.81 170 SER A CA 1
ATOM 1343 C C . SER A 1 170 ? -15.664 -3.400 9.839 1.00 94.81 170 SER A C 1
ATOM 1345 O O . SER A 1 170 ? -15.413 -4.597 9.985 1.00 94.81 170 SER A O 1
ATOM 1347 N N . VAL A 1 171 ? -14.740 -2.520 9.437 1.00 94.06 171 VAL A N 1
ATOM 1348 C CA . VAL A 1 171 ? -13.353 -2.899 9.107 1.00 94.06 171 VAL A CA 1
ATOM 1349 C C . VAL A 1 171 ? -12.600 -3.401 10.341 1.00 94.06 171 VAL A C 1
ATOM 1351 O O . VAL A 1 171 ? -11.931 -4.428 10.257 1.00 94.06 171 VAL A O 1
ATOM 1354 N N . ILE A 1 172 ? -12.739 -2.739 11.495 1.00 94.00 172 ILE A N 1
ATOM 1355 C CA . ILE A 1 172 ? -12.118 -3.173 12.760 1.00 94.00 172 ILE A CA 1
ATOM 1356 C C . ILE A 1 172 ? -12.561 -4.595 13.112 1.00 94.00 172 ILE A C 1
ATOM 1358 O O . ILE A 1 172 ? -11.728 -5.427 13.470 1.00 94.00 172 ILE A O 1
ATOM 1362 N N . LYS A 1 173 ? -13.859 -4.889 12.975 1.00 94.75 173 LYS A N 1
ATOM 1363 C CA . LYS A 1 173 ? -14.405 -6.225 13.234 1.00 94.75 173 LYS A CA 1
ATOM 1364 C C . LYS A 1 173 ? -13.897 -7.259 12.225 1.00 94.75 173 LYS A C 1
ATOM 1366 O O . LYS A 1 173 ? -13.484 -8.338 12.631 1.00 94.75 173 LYS A O 1
ATOM 1371 N N . GLN A 1 174 ? -13.900 -6.930 10.931 1.00 92.94 174 GLN A N 1
ATOM 1372 C CA . GLN A 1 174 ? -13.437 -7.827 9.860 1.00 92.94 174 GLN A CA 1
ATOM 1373 C C . GLN A 1 174 ? -11.950 -8.181 9.989 1.00 92.94 174 GLN A C 1
ATOM 1375 O O . GLN A 1 174 ? -11.568 -9.307 9.694 1.00 92.94 174 GLN A O 1
ATOM 1380 N N . MET A 1 175 ? -11.131 -7.241 10.462 1.00 90.75 175 MET A N 1
ATOM 1381 C CA . MET A 1 175 ? -9.694 -7.440 10.676 1.00 90.75 175 MET A CA 1
ATOM 1382 C C . MET A 1 175 ? -9.359 -8.032 12.056 1.00 90.75 175 MET A C 1
ATOM 1384 O O . MET A 1 175 ? -8.186 -8.193 12.375 1.00 90.75 175 MET A O 1
ATOM 1388 N N . GLY A 1 176 ? -10.357 -8.319 12.903 1.00 92.00 176 GLY A N 1
ATOM 1389 C CA . GLY A 1 176 ? -10.133 -8.868 14.246 1.00 92.00 176 GLY A CA 1
ATOM 1390 C C . GLY A 1 176 ? -9.479 -7.893 15.236 1.00 92.00 176 GLY A C 1
ATOM 1391 O O . GLY A 1 176 ? -8.945 -8.316 16.257 1.00 92.00 176 GLY A O 1
ATOM 1392 N N . LEU A 1 177 ? -9.534 -6.584 14.973 1.00 92.19 177 LEU A N 1
ATOM 1393 C CA . LEU A 1 177 ? -8.867 -5.547 15.774 1.00 92.19 177 LEU A CA 1
ATOM 1394 C C . LEU A 1 177 ? -9.709 -5.051 16.961 1.00 92.19 177 LEU A C 1
ATOM 1396 O O . LEU A 1 177 ? -9.337 -4.088 17.625 1.00 92.19 177 LEU A O 1
ATOM 1400 N N . THR A 1 178 ? -10.862 -5.663 17.243 1.00 92.94 178 THR A N 1
ATOM 1401 C CA . THR A 1 178 ? -11.826 -5.162 18.240 1.00 92.94 178 THR A CA 1
ATOM 1402 C C . THR A 1 178 ? -11.209 -4.962 19.626 1.00 92.94 178 THR A C 1
ATOM 1404 O O . THR A 1 178 ? -11.455 -3.934 20.255 1.00 92.94 178 THR A O 1
ATOM 1407 N N . ASN A 1 179 ? -10.359 -5.891 20.070 1.00 91.88 179 ASN A N 1
ATOM 1408 C CA . ASN A 1 179 ? -9.759 -5.866 21.409 1.00 91.88 179 ASN A CA 1
ATOM 1409 C C . ASN A 1 179 ? -8.680 -4.787 21.570 1.00 91.88 179 ASN A C 1
ATOM 1411 O O . ASN A 1 179 ? -8.425 -4.332 22.680 1.00 91.88 179 ASN A O 1
ATOM 1415 N N . CYS A 1 180 ? -8.054 -4.369 20.471 1.00 90.50 180 CYS A N 1
ATOM 1416 C CA . CYS A 1 180 ? -6.944 -3.421 20.467 1.00 90.50 180 CYS A CA 1
ATOM 1417 C C . CYS A 1 180 ? -7.286 -2.108 19.739 1.00 90.50 180 CYS A C 1
ATOM 1419 O O . CYS A 1 180 ? -6.440 -1.234 19.572 1.00 90.50 180 CYS A O 1
ATOM 1421 N N . ALA A 1 181 ? -8.552 -1.919 19.351 1.00 92.12 181 ALA A N 1
ATOM 1422 C CA . ALA A 1 181 ? -9.012 -0.761 18.588 1.00 92.12 181 ALA A CA 1
ATOM 1423 C C . ALA A 1 181 ? -8.707 0.583 19.274 1.00 92.12 181 ALA A C 1
ATOM 1425 O O . ALA A 1 181 ? -8.482 1.583 18.594 1.00 92.12 181 ALA A O 1
ATOM 1426 N N . ASN A 1 182 ? -8.700 0.601 20.609 1.00 92.50 182 ASN A N 1
ATOM 1427 C CA . ASN A 1 182 ? -8.4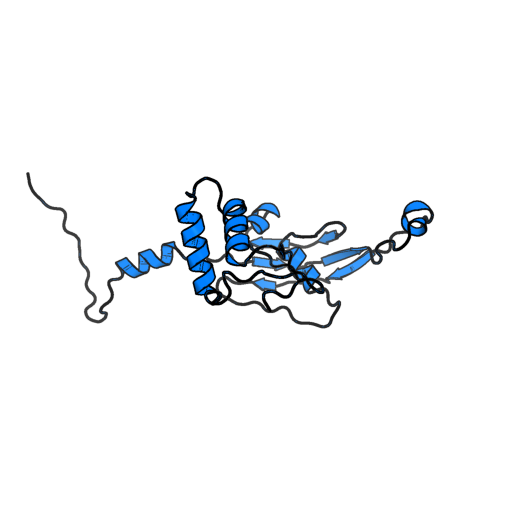40 1.791 21.424 1.00 92.50 182 ASN A CA 1
ATOM 1428 C C . ASN A 1 182 ? -7.011 1.817 21.996 1.00 92.50 182 ASN A C 1
ATOM 1430 O O . ASN A 1 182 ? -6.698 2.656 22.836 1.00 92.50 182 ASN A O 1
ATOM 1434 N N . THR A 1 183 ? -6.146 0.899 21.568 1.00 90.81 183 THR A N 1
ATOM 1435 C CA . THR A 1 183 ? -4.734 0.887 21.948 1.00 90.81 183 THR A CA 1
ATOM 1436 C C . THR A 1 183 ? -3.958 1.812 21.004 1.00 90.81 183 THR A C 1
ATOM 1438 O O . THR A 1 183 ? -4.197 1.768 19.791 1.00 90.81 183 THR A O 1
ATOM 1441 N N . PRO A 1 184 ? -3.042 2.658 21.518 1.00 90.19 184 PRO A N 1
ATOM 1442 C CA . PRO A 1 184 ? -2.149 3.454 20.681 1.00 90.19 184 PRO A CA 1
ATOM 1443 C C . PRO A 1 184 ? -1.356 2.562 19.727 1.00 90.19 184 PRO A C 1
ATOM 1445 O O . PRO A 1 184 ? -0.889 1.497 20.127 1.00 90.19 184 PRO A O 1
ATOM 1448 N N . ILE A 1 185 ? -1.168 2.999 18.482 1.00 89.94 185 ILE A N 1
ATOM 1449 C CA . ILE A 1 185 ? -0.379 2.242 17.499 1.00 89.94 185 ILE A CA 1
ATOM 1450 C C . ILE A 1 185 ? 1.075 2.109 17.970 1.00 89.94 185 ILE A C 1
ATOM 1452 O O . ILE A 1 185 ? 1.671 1.048 17.826 1.00 89.94 185 ILE A O 1
ATOM 1456 N N . GLY A 1 186 ? 1.610 3.141 18.622 1.00 86.44 186 GLY A N 1
ATOM 1457 C CA . GLY A 1 186 ? 2.970 3.149 19.146 1.00 86.44 186 GLY A CA 1
ATOM 1458 C C . GLY A 1 186 ? 3.982 3.679 18.138 1.00 86.44 186 GLY A C 1
ATOM 1459 O O . GLY A 1 186 ? 3.754 3.722 16.928 1.00 86.44 186 GLY A O 1
ATOM 1460 N N . ILE A 1 187 ? 5.113 4.132 18.667 1.00 82.19 187 ILE A N 1
ATOM 1461 C CA . ILE A 1 187 ? 6.239 4.638 17.883 1.00 82.19 187 ILE A CA 1
ATOM 1462 C C . ILE A 1 187 ? 7.393 3.664 18.110 1.00 82.19 187 ILE A C 1
ATOM 1464 O O . ILE A 1 187 ? 7.776 3.470 19.273 1.00 82.19 187 ILE A O 1
ATOM 1468 N N . PRO A 1 188 ? 7.967 3.073 17.044 1.00 78.12 188 PRO A N 1
ATOM 1469 C CA . PRO A 1 188 ? 9.115 2.188 17.173 1.00 78.12 188 PRO A CA 1
ATOM 1470 C C . PRO A 1 188 ? 10.211 2.848 18.016 1.00 78.12 188 PRO A C 1
ATOM 1472 O O . PRO A 1 188 ? 10.601 3.983 17.751 1.00 78.12 188 PRO A O 1
ATOM 1475 N N . ASN A 1 189 ? 10.700 2.139 19.036 1.00 74.19 189 ASN A N 1
ATOM 1476 C CA . ASN A 1 189 ? 11.762 2.590 19.946 1.00 74.19 189 ASN A CA 1
ATOM 1477 C C . ASN A 1 189 ? 11.424 3.796 20.848 1.00 74.19 189 ASN A C 1
ATOM 1479 O O . ASN A 1 189 ? 12.333 4.411 21.400 1.00 74.19 189 ASN A O 1
ATOM 1483 N N . SER A 1 190 ? 10.150 4.161 21.024 1.00 76.38 190 SER A N 1
ATOM 1484 C CA . SER A 1 190 ? 9.771 5.236 21.961 1.00 76.38 190 SER A CA 1
ATOM 1485 C C . SER A 1 190 ? 8.534 4.912 22.787 1.00 76.38 190 SER A C 1
ATOM 1487 O O . SER A 1 190 ? 8.581 4.994 24.011 1.00 76.38 190 SER A O 1
ATOM 1489 N N . VAL A 1 191 ? 7.434 4.514 22.146 1.00 74.38 191 VAL A N 1
ATOM 1490 C CA . VAL A 1 191 ? 6.157 4.267 22.831 1.00 74.38 191 VAL A CA 1
ATOM 1491 C C . VAL A 1 191 ? 5.659 2.886 22.440 1.00 74.38 191 VAL A C 1
ATOM 1493 O O . VAL A 1 191 ? 5.425 2.635 21.258 1.00 74.38 191 VAL A O 1
ATOM 1496 N N . LYS A 1 192 ? 5.495 1.995 23.427 1.00 71.56 192 LYS A N 1
ATOM 1497 C CA . LYS A 1 192 ? 4.854 0.690 23.213 1.00 71.56 192 LYS A CA 1
ATOM 1498 C C . LYS A 1 192 ? 3.419 0.911 22.736 1.00 71.56 192 LYS A C 1
ATOM 1500 O O . LYS A 1 192 ? 2.695 1.711 23.323 1.00 71.56 192 LYS A O 1
ATOM 1505 N N . GLY A 1 193 ? 3.023 0.192 21.698 1.00 73.56 193 GLY A N 1
ATOM 1506 C CA . GLY A 1 193 ? 1.674 0.244 21.151 1.00 73.56 193 GLY A CA 1
ATOM 1507 C C . GLY A 1 193 ? 1.240 -1.112 20.620 1.00 73.56 193 GLY A C 1
ATOM 1508 O O . GLY A 1 193 ? 1.599 -2.138 21.197 1.00 73.56 193 GLY A O 1
ATOM 1509 N N . LEU A 1 194 ? 0.467 -1.102 19.538 1.00 71.00 194 LEU A N 1
ATOM 1510 C CA . LEU A 1 194 ? 0.038 -2.302 18.827 1.00 71.00 194 LEU A CA 1
ATOM 1511 C C . LEU A 1 194 ? 1.264 -3.100 18.366 1.00 71.00 194 LEU A C 1
ATOM 1513 O O . LEU A 1 194 ? 2.119 -2.576 17.653 1.00 71.00 194 LEU A O 1
ATOM 1517 N N . SER A 1 195 ? 1.335 -4.355 18.806 1.00 57.31 195 SER A N 1
ATOM 1518 C CA . SER A 1 195 ? 2.352 -5.335 18.424 1.00 57.31 195 SER A CA 1
ATOM 1519 C C . SER A 1 195 ? 1.708 -6.536 17.762 1.00 57.31 195 SER A C 1
ATOM 1521 O O . SER A 1 195 ? 0.528 -6.816 18.071 1.00 57.31 195 SER A O 1
#

Radius of gyration: 24.65 Å; chains: 1; bounding box: 91×46×46 Å

Secondary structure (DSSP, 8-state):
------------TT-SS-HHHHHHHTTSS--PPPEEEEEEEEEEES----SHHHHHT------EEEEEEEEEEEE-TT--------TTSSHHHHHHHHTT-S-TT-EEEEEEEETTEE--HHHHHHH-----SS----TTSBHHHHHHHHHHHHS-TTS-HHHHHHHHHHHHHHTT-GGGTTSB--BTTTB----

pLDDT: mean 78.28, std 18.96, range [29.44, 95.62]

InterPro domains:
  IPR003439 ABC transporter-like, ATP-binding domain [PF00005] (68-186)
  IPR027417 P-loop containing nucleoside triphosphate hydrolase [G3DSA:3.40.50.300] (54-192)
  IPR027417 P-loop containing nucleoside triphosphate hydrolase [SSF52540] (59-185)
  IPR050352 ATP-binding cassette subfamily G transporters [PTHR48041] (36-195)